Protein AF-A0A7X6CCL2-F1 (afdb_monomer_lite)

Foldseek 3Di:
DAAEAQPCLQPADDQWFQDPNDTDGALDGSLLSVLLVLLCVLLVHHYDYQDQDDPHPVVCVVVCVVPDDPVLLVCLVCLAVLQVPDPPGDQKQAAPAADDPVDPDFDPRSNRSSRDNPPGRNPIGHPCHSSRVSSLSSRQVVVVVVLVVDDADADDDDDDVVVVVVVVLVVCVVVVPQAEEAADAPCLDCPRPPHDHDDDLLVLLRSLRSNRVSRHSYHYRYDYDRPSVCSSSSSNSNSNSNPD

Radius of gyration: 19.57 Å; chains: 1; bounding box: 50×42×47 Å

pLDDT: mean 85.17, std 12.41, range [33.47, 97.88]

Structure (mmCIF, N/CA/C/O backbone):
data_AF-A0A7X6CCL2-F1
#
_entry.id   AF-A0A7X6CCL2-F1
#
loop_
_atom_site.group_PDB
_atom_site.id
_atom_site.type_symbol
_atom_site.label_atom_id
_atom_site.label_alt_id
_atom_site.label_comp_id
_atom_site.label_asym_id
_atom_site.label_entity_id
_atom_site.label_seq_id
_atom_site.pdbx_PDB_ins_code
_atom_site.Cartn_x
_atom_site.Cartn_y
_atom_site.Cartn_z
_atom_site.occupancy
_atom_site.B_iso_or_equiv
_atom_site.auth_seq_id
_atom_site.auth_comp_id
_atom_site.auth_asym_id
_atom_site.auth_atom_id
_atom_site.pdbx_PDB_model_num
ATOM 1 N N . MET A 1 1 ? -4.651 6.330 18.745 1.00 86.31 1 MET A N 1
ATOM 2 C CA . MET A 1 1 ? -3.869 5.555 17.765 1.00 86.31 1 MET A CA 1
ATOM 3 C C . MET A 1 1 ? -2.388 5.860 17.889 1.00 86.31 1 MET A C 1
ATOM 5 O O . MET A 1 1 ? -1.996 7.010 18.074 1.00 86.31 1 MET A O 1
ATOM 9 N N . ARG A 1 2 ? -1.572 4.821 17.711 1.00 89.00 2 ARG A N 1
ATOM 10 C CA . ARG A 1 2 ? -0.131 4.903 17.462 1.00 89.00 2 ARG A CA 1
ATOM 11 C C . ARG A 1 2 ? 0.145 4.495 16.016 1.00 89.00 2 ARG A C 1
ATOM 13 O O . ARG A 1 2 ? -0.415 3.504 15.558 1.00 89.00 2 ARG A O 1
ATOM 20 N N . ALA A 1 3 ? 1.012 5.223 15.324 1.00 90.12 3 ALA A N 1
ATOM 21 C CA . ALA A 1 3 ? 1.418 4.928 13.956 1.00 90.12 3 ALA A CA 1
ATOM 22 C C . ALA A 1 3 ? 2.856 4.399 13.922 1.00 90.12 3 ALA A C 1
ATOM 24 O O . ALA A 1 3 ? 3.759 5.032 14.472 1.00 90.12 3 ALA A O 1
ATOM 25 N N . ILE A 1 4 ? 3.059 3.259 13.260 1.00 88.56 4 ILE A N 1
ATOM 26 C CA . ILE A 1 4 ? 4.377 2.665 13.017 1.00 88.56 4 ILE A CA 1
ATOM 27 C C . ILE A 1 4 ? 4.779 2.980 11.573 1.00 88.56 4 ILE A C 1
ATOM 29 O O . ILE A 1 4 ? 4.028 2.684 10.645 1.00 88.56 4 ILE A O 1
ATOM 33 N N . ILE A 1 5 ? 5.933 3.617 11.381 1.00 86.00 5 ILE A N 1
ATOM 34 C CA . ILE A 1 5 ? 6.364 4.174 10.091 1.00 86.00 5 ILE A CA 1
ATOM 35 C C . ILE A 1 5 ? 7.631 3.459 9.618 1.00 86.00 5 ILE A C 1
ATOM 37 O O . ILE A 1 5 ? 8.601 3.368 10.363 1.00 86.00 5 ILE A O 1
ATOM 41 N N . SER A 1 6 ? 7.651 2.980 8.371 1.00 84.31 6 SER A N 1
ATOM 42 C CA . SER A 1 6 ? 8.857 2.409 7.748 1.00 84.31 6 SER A CA 1
ATOM 43 C C . SER A 1 6 ? 10.047 3.381 7.845 1.00 84.31 6 SER A C 1
ATOM 45 O O . SER A 1 6 ? 9.875 4.553 7.507 1.00 84.31 6 SER A O 1
ATOM 47 N N . PRO A 1 7 ? 11.272 2.938 8.192 1.00 81.38 7 PRO A N 1
ATOM 48 C CA . PRO A 1 7 ? 12.460 3.802 8.189 1.00 81.38 7 PRO A CA 1
ATOM 49 C C . PRO A 1 7 ? 12.825 4.339 6.792 1.00 81.38 7 PRO A C 1
ATOM 51 O O . PRO A 1 7 ? 13.663 5.229 6.677 1.00 81.38 7 PRO A O 1
ATOM 54 N N . TYR A 1 8 ? 12.188 3.824 5.735 1.00 82.75 8 TYR A N 1
ATOM 55 C CA . TYR A 1 8 ? 12.398 4.216 4.342 1.00 82.75 8 TYR A CA 1
ATOM 56 C C . TYR A 1 8 ? 11.192 4.954 3.730 1.00 82.75 8 TYR A C 1
ATOM 58 O O . TYR A 1 8 ? 11.095 5.059 2.513 1.00 82.75 8 TYR A O 1
ATOM 66 N N . PHE A 1 9 ? 10.265 5.484 4.539 1.00 81.38 9 PHE A N 1
ATOM 67 C CA . PHE A 1 9 ? 9.045 6.149 4.042 1.00 81.38 9 PHE A CA 1
ATOM 68 C C . PHE A 1 9 ? 9.285 7.416 3.188 1.00 81.38 9 PHE A C 1
ATOM 70 O O . PHE A 1 9 ? 8.394 7.832 2.448 1.00 81.38 9 PHE A O 1
ATOM 77 N N . GLU A 1 10 ? 10.477 8.018 3.271 1.00 82.81 10 GLU A N 1
ATOM 78 C CA . GLU A 1 10 ? 10.922 9.137 2.422 1.00 82.81 10 GLU A CA 1
ATOM 79 C C . GLU A 1 10 ? 11.894 8.713 1.306 1.00 82.81 10 GLU A C 1
ATOM 81 O O . GLU A 1 10 ? 12.373 9.559 0.550 1.00 82.81 10 GLU A O 1
ATOM 86 N N . ALA A 1 11 ? 12.223 7.422 1.199 1.00 82.75 11 ALA A N 1
ATOM 87 C CA . ALA A 1 11 ? 13.119 6.933 0.162 1.00 82.75 11 ALA A CA 1
ATOM 88 C C . ALA A 1 11 ? 12.476 7.071 -1.225 1.00 82.75 11 ALA A C 1
ATOM 90 O O . ALA A 1 11 ? 11.256 7.007 -1.393 1.00 82.75 11 ALA A O 1
ATOM 91 N N . GLN A 1 12 ? 13.314 7.243 -2.245 1.00 85.44 12 GLN A N 1
ATOM 92 C CA . GLN A 1 12 ? 12.846 7.296 -3.622 1.00 85.44 12 GLN A CA 1
ATOM 93 C C . GLN A 1 12 ? 12.258 5.932 -4.024 1.00 85.44 12 GLN A C 1
ATOM 95 O O . GLN A 1 12 ? 12.901 4.894 -3.856 1.00 85.44 12 GLN A O 1
ATOM 100 N N . GLY A 1 13 ? 11.013 5.947 -4.505 1.00 83.19 13 GLY A N 1
ATOM 101 C CA . GLY A 1 13 ? 10.378 4.809 -5.170 1.00 83.19 13 GLY A CA 1
ATOM 102 C C . GLY A 1 13 ? 10.821 4.693 -6.634 1.00 83.19 13 GLY A C 1
ATOM 103 O O . GLY A 1 13 ? 11.752 5.396 -7.043 1.00 83.19 13 GLY A O 1
ATOM 104 N N . PRO A 1 14 ? 10.157 3.841 -7.432 1.00 85.50 14 PRO A N 1
ATOM 105 C CA . PRO A 1 14 ? 10.394 3.766 -8.868 1.00 85.50 14 PRO A CA 1
ATOM 106 C C . PRO A 1 14 ? 10.279 5.133 -9.559 1.00 85.50 14 PRO A C 1
ATOM 108 O O . PRO A 1 14 ? 9.535 6.014 -9.124 1.00 85.50 14 PRO A O 1
ATOM 111 N N . LEU A 1 15 ? 11.037 5.330 -10.634 1.00 89.06 15 LEU A N 1
ATOM 112 C CA . LEU A 1 15 ? 11.091 6.587 -11.381 1.00 89.06 15 LEU A CA 1
ATOM 113 C C . LEU A 1 15 ? 9.945 6.682 -12.383 1.00 89.06 15 LEU A C 1
ATOM 115 O O . LEU A 1 15 ? 9.379 7.763 -12.577 1.00 89.06 15 LEU A O 1
ATOM 119 N N . GLN A 1 16 ? 9.624 5.568 -13.041 1.00 91.44 16 GLN A N 1
ATOM 120 C CA . GLN A 1 16 ? 8.672 5.516 -14.146 1.00 91.44 16 GLN A CA 1
ATOM 121 C C . GLN A 1 16 ? 7.636 4.400 -13.985 1.00 91.44 16 GLN A C 1
ATOM 123 O O . GLN A 1 16 ? 7.787 3.489 -13.185 1.00 91.44 16 GLN A O 1
ATOM 128 N N . MET A 1 17 ? 6.574 4.465 -14.785 1.00 91.62 17 MET A N 1
ATOM 129 C CA . MET A 1 17 ? 5.675 3.342 -15.068 1.00 91.62 17 MET A CA 1
ATOM 130 C C . MET A 1 17 ? 5.251 3.372 -16.534 1.00 91.62 17 MET A C 1
ATOM 132 O O . MET A 1 17 ? 5.216 4.438 -17.157 1.00 91.62 17 MET A O 1
ATOM 136 N N . LEU A 1 18 ? 4.858 2.219 -17.077 1.00 90.12 18 LEU A N 1
ATOM 137 C CA . LEU A 1 18 ? 4.170 2.153 -18.361 1.00 90.12 18 LEU A CA 1
ATOM 138 C C . LEU A 1 18 ? 2.667 2.408 -18.163 1.00 90.12 18 LEU A C 1
ATOM 140 O O . LEU A 1 18 ? 1.906 1.508 -17.814 1.00 90.12 18 LEU A O 1
ATOM 144 N N . TYR A 1 19 ? 2.216 3.630 -18.437 1.00 88.88 19 TYR A N 1
ATOM 145 C CA . TYR A 1 19 ? 0.805 4.006 -18.372 1.00 88.88 19 TYR A CA 1
ATOM 146 C C . TYR A 1 19 ? 0.219 4.154 -19.779 1.00 88.88 19 TYR A C 1
ATOM 148 O O . TYR A 1 19 ? 0.638 5.006 -20.562 1.00 88.88 19 TYR A O 1
ATOM 156 N N . ARG A 1 20 ? -0.765 3.309 -20.117 1.00 87.75 20 ARG A N 1
ATOM 157 C CA . ARG A 1 20 ? -1.496 3.334 -21.406 1.00 87.75 20 ARG A CA 1
ATOM 158 C C . ARG A 1 20 ? -0.579 3.350 -22.650 1.00 87.75 20 ARG A C 1
ATOM 160 O O . ARG A 1 20 ? -0.912 3.964 -23.659 1.00 87.75 20 ARG A O 1
ATOM 167 N N . GLY A 1 21 ? 0.567 2.665 -22.575 1.00 90.25 21 GLY A N 1
ATOM 168 C CA . GLY A 1 21 ? 1.551 2.561 -23.662 1.00 90.25 21 GLY A CA 1
ATOM 169 C C . GLY A 1 21 ? 2.659 3.623 -23.664 1.00 90.25 21 GLY A C 1
ATOM 170 O O . GLY A 1 21 ? 3.514 3.584 -24.545 1.00 90.25 21 GLY A O 1
ATOM 171 N N . TYR A 1 22 ? 2.685 4.534 -22.687 1.00 90.12 22 TYR A N 1
ATOM 172 C CA . TYR A 1 22 ? 3.710 5.571 -22.545 1.00 90.12 22 TYR A CA 1
ATOM 173 C C . TYR A 1 22 ? 4.464 5.426 -21.224 1.00 90.12 22 TYR A C 1
ATOM 175 O O . TYR A 1 22 ? 3.862 5.103 -20.202 1.00 90.12 22 TYR A O 1
ATOM 183 N N . PHE A 1 23 ? 5.765 5.718 -21.225 1.00 90.75 23 PHE A N 1
ATOM 184 C CA . PHE A 1 23 ? 6.494 5.925 -19.977 1.00 90.75 23 PHE A CA 1
ATOM 185 C C . PHE A 1 23 ? 6.120 7.285 -19.391 1.00 90.75 23 PHE A C 1
ATOM 187 O O . PHE A 1 23 ? 6.284 8.319 -20.041 1.00 90.75 23 PHE A O 1
ATOM 194 N N . VAL A 1 24 ? 5.615 7.268 -18.164 1.00 92.75 24 VAL A N 1
ATOM 195 C CA . VAL A 1 24 ? 5.302 8.456 -17.361 1.00 92.75 24 VAL A CA 1
ATOM 196 C C . VAL A 1 24 ? 6.051 8.370 -16.035 1.00 92.75 24 VAL A C 1
ATOM 198 O O . VAL A 1 24 ? 6.472 7.281 -15.643 1.00 92.75 24 VAL A O 1
ATOM 201 N N . SER A 1 25 ? 6.221 9.495 -15.339 1.00 93.38 25 SER A N 1
ATOM 202 C CA . SER A 1 25 ? 6.741 9.481 -13.968 1.00 93.38 25 SER A CA 1
ATOM 203 C C . SER A 1 25 ? 5.847 8.629 -13.068 1.00 93.38 25 SER A C 1
ATOM 205 O O . SER A 1 25 ? 4.622 8.701 -13.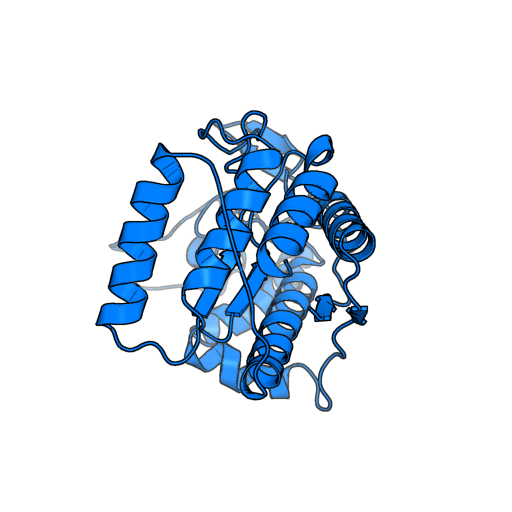175 1.00 93.38 25 SER A O 1
ATOM 207 N N . HIS A 1 26 ? 6.451 7.847 -12.179 1.00 92.69 26 HIS A N 1
ATOM 208 C CA . HIS A 1 26 ? 5.708 7.015 -11.241 1.00 92.69 26 HIS A CA 1
ATOM 209 C C . HIS A 1 26 ? 4.856 7.875 -10.289 1.00 92.69 26 HIS A C 1
ATOM 211 O O . HIS A 1 26 ? 5.295 8.937 -9.840 1.00 92.69 26 HIS A O 1
ATOM 217 N N . TYR A 1 27 ? 3.637 7.426 -9.976 1.00 90.81 27 TYR A N 1
ATOM 218 C CA . TYR A 1 27 ? 2.749 8.128 -9.040 1.00 90.81 27 TYR A CA 1
ATOM 219 C C . TYR A 1 27 ? 3.053 7.800 -7.572 1.00 90.81 27 TYR A C 1
ATOM 221 O O . TYR A 1 27 ? 2.800 8.629 -6.695 1.00 90.81 27 TYR A O 1
ATOM 229 N N . ASP A 1 28 ? 3.610 6.618 -7.287 1.00 89.12 28 ASP A N 1
ATOM 230 C CA . ASP A 1 28 ? 4.152 6.320 -5.961 1.00 89.12 28 ASP A CA 1
ATOM 231 C C . ASP A 1 28 ? 5.513 7.000 -5.787 1.00 89.12 28 ASP A C 1
ATOM 233 O O . ASP A 1 28 ? 6.502 6.597 -6.399 1.00 89.12 28 ASP A O 1
ATOM 237 N N . VAL A 1 29 ? 5.534 8.064 -4.987 1.00 91.88 29 VAL A N 1
ATOM 238 C CA . VAL A 1 29 ? 6.693 8.927 -4.750 1.00 91.88 29 VAL A CA 1
ATOM 239 C C . VAL A 1 29 ? 6.866 9.174 -3.256 1.00 91.88 29 VAL A C 1
ATOM 241 O O . VAL A 1 29 ? 5.880 9.270 -2.526 1.00 91.88 29 VAL A O 1
ATOM 244 N N . ALA A 1 30 ? 8.102 9.423 -2.812 1.00 89.81 30 ALA A N 1
ATOM 245 C CA . ALA A 1 30 ? 8.446 9.772 -1.424 1.00 89.81 30 ALA A CA 1
ATOM 246 C C . ALA A 1 30 ? 7.543 10.862 -0.804 1.00 89.81 30 ALA A C 1
ATOM 248 O O . ALA A 1 30 ? 7.263 10.870 0.396 1.00 89.81 30 ALA A O 1
ATOM 249 N N . LYS A 1 31 ? 7.024 11.783 -1.633 1.00 93.19 31 LYS A N 1
ATOM 250 C CA . LYS A 1 31 ? 6.115 12.840 -1.178 1.00 93.19 31 LYS A CA 1
ATOM 251 C C . LYS A 1 31 ? 4.794 12.306 -0.604 1.00 93.19 31 LYS A C 1
ATOM 253 O O . LYS A 1 31 ? 4.217 12.978 0.250 1.00 93.19 31 LYS A O 1
ATOM 258 N N . ARG A 1 32 ? 4.345 11.111 -1.014 1.00 93.50 32 ARG A N 1
ATOM 259 C CA . ARG A 1 32 ? 3.189 10.415 -0.428 1.00 93.50 32 ARG A CA 1
ATOM 260 C C . ARG A 1 32 ? 3.437 10.105 1.042 1.00 93.50 32 ARG A C 1
ATOM 262 O O . ARG A 1 32 ? 2.682 10.585 1.881 1.00 93.50 32 ARG A O 1
ATOM 269 N N . GLY A 1 33 ? 4.535 9.408 1.350 1.00 89.81 33 GLY A N 1
ATOM 270 C CA . GLY A 1 33 ? 4.941 9.076 2.720 1.00 89.81 33 GLY A CA 1
ATOM 271 C C . GLY A 1 33 ? 5.021 10.311 3.619 1.00 89.81 33 GLY A C 1
ATOM 272 O O . GLY A 1 33 ? 4.466 10.312 4.716 1.00 89.81 33 GLY A O 1
ATOM 273 N N . GLN A 1 34 ? 5.588 11.411 3.112 1.00 92.44 34 GLN A N 1
ATOM 274 C CA . GLN A 1 34 ? 5.607 12.696 3.824 1.00 92.44 34 GLN A CA 1
ATOM 275 C C . GLN A 1 34 ? 4.206 13.257 4.119 1.00 92.44 34 GLN A C 1
ATOM 277 O O . GLN A 1 34 ? 3.967 13.754 5.217 1.00 92.44 34 GLN A O 1
ATOM 282 N N . GLN A 1 35 ? 3.273 13.230 3.157 1.00 95.50 35 GLN A N 1
ATOM 283 C CA . GLN A 1 35 ? 1.908 13.721 3.400 1.00 95.50 35 GLN A CA 1
ATOM 284 C C . GLN A 1 35 ? 1.119 12.811 4.345 1.00 95.50 35 GLN A C 1
ATOM 286 O O . GLN A 1 35 ? 0.381 13.325 5.182 1.00 95.50 35 GLN A O 1
ATOM 291 N N . ILE A 1 36 ? 1.316 11.493 4.265 1.00 93.81 36 ILE A N 1
ATOM 292 C CA . ILE A 1 36 ? 0.699 10.520 5.175 1.00 93.81 36 ILE A CA 1
ATOM 293 C C . ILE A 1 36 ? 1.204 10.740 6.607 1.00 93.81 36 ILE A C 1
ATOM 295 O O . ILE A 1 36 ? 0.397 10.881 7.522 1.00 93.81 36 ILE A O 1
ATOM 299 N N . HIS A 1 37 ? 2.521 10.877 6.806 1.00 93.00 37 HIS A N 1
ATOM 300 C CA . HIS A 1 37 ? 3.106 11.164 8.123 1.00 93.00 37 HIS A CA 1
ATOM 301 C C . HIS A 1 37 ? 2.572 12.472 8.721 1.00 93.00 37 HIS A C 1
ATOM 303 O O . HIS A 1 37 ? 2.166 12.498 9.882 1.00 93.00 37 HIS A O 1
ATOM 309 N N . LEU A 1 38 ? 2.479 13.538 7.920 1.00 95.69 38 LEU A N 1
ATOM 310 C CA . LEU A 1 38 ? 1.876 14.800 8.360 1.00 95.69 38 LEU A CA 1
ATOM 311 C C . LEU A 1 38 ? 0.378 14.665 8.682 1.00 95.69 38 LEU A C 1
ATOM 313 O O . LEU A 1 38 ? -0.088 15.292 9.627 1.00 95.69 38 LEU A O 1
ATOM 317 N N . GLY A 1 39 ? -0.374 13.841 7.945 1.00 95.94 39 GLY A N 1
ATOM 318 C CA . GLY A 1 39 ? -1.791 13.575 8.223 1.00 95.94 39 GLY A CA 1
ATOM 319 C C . GLY A 1 39 ? -2.006 12.827 9.541 1.00 95.94 39 GLY A C 1
ATOM 320 O O . GLY A 1 39 ? -2.926 13.146 10.291 1.00 95.94 39 GLY A O 1
ATOM 321 N N . LEU A 1 40 ? -1.111 11.886 9.861 1.00 94.81 40 LEU A N 1
ATOM 322 C CA . LEU A 1 40 ? -1.085 11.166 11.139 1.00 94.81 40 LEU A CA 1
ATOM 323 C C . LEU A 1 40 ? -0.777 12.108 12.316 1.00 94.81 40 LEU A C 1
ATOM 325 O O . LEU A 1 40 ? -1.459 12.049 13.340 1.00 94.81 40 LEU A O 1
ATOM 329 N N . ILE A 1 41 ? 0.206 13.005 12.160 1.00 95.12 41 ILE A N 1
ATOM 330 C CA . ILE A 1 41 ? 0.545 14.026 13.168 1.00 95.12 41 ILE A CA 1
ATOM 331 C C . ILE A 1 41 ? -0.636 14.982 13.392 1.00 95.12 41 ILE A C 1
ATOM 333 O O . ILE A 1 41 ? -1.022 15.217 14.536 1.00 95.12 41 ILE A O 1
ATOM 337 N N . ASP A 1 42 ? -1.250 15.492 12.320 1.00 97.25 42 ASP A N 1
ATOM 338 C CA . ASP A 1 42 ? -2.407 16.395 12.404 1.00 97.25 42 ASP A CA 1
ATOM 339 C C . ASP A 1 42 ? -3.640 15.738 13.050 1.00 97.25 42 ASP A C 1
ATOM 341 O O . ASP A 1 42 ? -4.499 16.432 13.596 1.00 97.25 42 ASP A O 1
ATOM 345 N N . ALA A 1 43 ? -3.748 14.409 12.978 1.00 95.25 43 ALA A N 1
ATOM 346 C CA . ALA A 1 43 ? -4.789 13.631 13.644 1.00 95.25 43 ALA A CA 1
ATOM 347 C C . ALA A 1 43 ? -4.479 13.326 15.122 1.00 95.25 43 ALA A C 1
ATOM 349 O O . ALA A 1 43 ? -5.310 12.734 15.807 1.00 95.25 43 ALA A O 1
ATOM 350 N N . GLY A 1 44 ? -3.301 13.715 15.623 1.00 95.56 44 GLY A N 1
ATOM 351 C CA . GLY A 1 44 ? -2.879 13.484 17.005 1.00 95.56 44 GLY A CA 1
ATOM 352 C C . GLY A 1 44 ? -2.269 12.105 17.277 1.00 95.56 44 GLY A C 1
ATOM 353 O O . GLY A 1 44 ? -2.168 11.717 18.441 1.00 95.56 44 GLY A O 1
ATOM 354 N N . CYS A 1 45 ? -1.847 11.356 16.250 1.00 92.62 45 CYS A N 1
ATOM 355 C CA . CYS A 1 45 ? -1.137 10.090 16.461 1.00 92.62 45 CYS A CA 1
ATOM 356 C C . CYS A 1 45 ? 0.229 10.311 17.118 1.00 92.62 45 CYS A C 1
ATOM 358 O O . CYS A 1 45 ? 0.993 11.189 16.712 1.00 92.62 45 CYS A O 1
ATOM 360 N N . SER A 1 46 ? 0.609 9.418 18.034 1.00 91.50 46 SER A N 1
ATOM 361 C CA . SER A 1 46 ? 2.027 9.197 18.321 1.00 91.50 46 SER A CA 1
ATOM 362 C C . SER A 1 46 ? 2.657 8.422 17.162 1.00 91.50 46 SER A C 1
ATOM 364 O O . SER A 1 46 ? 2.139 7.385 16.747 1.00 91.50 46 SER A O 1
ATOM 366 N N . THR A 1 47 ? 3.762 8.927 16.616 1.00 88.19 47 THR A N 1
ATOM 367 C CA . THR A 1 47 ? 4.465 8.299 15.488 1.00 88.19 47 THR A CA 1
ATOM 368 C C . THR A 1 47 ? 5.783 7.697 15.955 1.00 88.19 47 THR A C 1
ATOM 370 O O . THR A 1 47 ? 6.611 8.405 16.527 1.00 88.19 47 THR A O 1
ATOM 373 N N . GLU A 1 48 ? 5.994 6.416 15.675 1.00 88.00 48 GLU A N 1
ATOM 374 C CA . GLU A 1 48 ? 7.233 5.688 15.947 1.00 88.00 48 GLU A CA 1
ATOM 375 C C . GLU A 1 48 ? 7.789 5.158 14.622 1.00 88.00 48 GLU A C 1
ATOM 377 O O . GLU A 1 48 ? 7.053 4.588 13.817 1.00 88.00 48 GLU A O 1
ATOM 382 N N . VAL A 1 49 ? 9.083 5.359 14.371 1.00 83.00 49 VAL A N 1
ATOM 383 C CA . VAL A 1 49 ? 9.750 4.715 13.233 1.00 83.00 49 VAL A CA 1
ATOM 384 C C . VAL A 1 49 ? 10.008 3.261 13.611 1.00 83.00 49 VAL A C 1
ATOM 386 O O . VAL A 1 49 ? 10.572 3.005 14.674 1.00 83.00 49 VAL A O 1
ATOM 389 N N . ALA A 1 50 ? 9.599 2.328 12.752 1.00 77.81 50 ALA A N 1
ATOM 390 C CA . ALA A 1 50 ? 9.861 0.909 12.926 1.00 77.81 50 ALA A CA 1
ATOM 391 C C . ALA A 1 50 ? 11.371 0.680 13.019 1.00 77.81 50 ALA A C 1
ATOM 393 O O . ALA A 1 50 ? 12.128 1.028 12.104 1.00 77.81 50 ALA A O 1
ATOM 394 N N . SER A 1 51 ? 11.812 0.075 14.118 1.00 71.19 51 SER A N 1
ATOM 395 C CA . SER A 1 51 ? 13.171 -0.447 14.199 1.00 71.19 51 SER A CA 1
ATOM 396 C C . SER A 1 51 ? 13.317 -1.562 13.170 1.00 71.19 51 SER A C 1
ATOM 398 O O . SER A 1 51 ? 12.465 -2.447 13.093 1.00 71.19 51 SER A O 1
ATOM 400 N N . LEU A 1 52 ? 14.423 -1.579 12.420 1.00 65.19 52 LEU A N 1
ATOM 401 C CA . LEU A 1 52 ? 14.820 -2.822 11.760 1.00 65.19 52 LEU A CA 1
ATOM 402 C C . LEU A 1 52 ? 15.045 -3.859 12.875 1.00 65.19 52 LEU A C 1
ATOM 404 O O . LEU A 1 52 ? 15.786 -3.560 13.816 1.00 65.19 52 LEU A O 1
ATOM 408 N N . PRO A 1 53 ? 14.377 -5.022 12.831 1.00 59.69 53 PRO A N 1
ATOM 409 C CA . PRO A 1 53 ? 14.335 -5.927 13.971 1.00 59.69 53 PRO A CA 1
ATOM 410 C C . PRO A 1 53 ? 15.716 -6.488 14.334 1.00 59.69 53 PRO A C 1
ATOM 412 O O . PRO A 1 53 ? 16.576 -6.707 13.475 1.00 59.69 53 PRO A O 1
ATOM 415 N N . GLU A 1 54 ? 15.932 -6.720 15.632 1.00 45.75 54 GLU A N 1
ATOM 416 C CA . GLU A 1 54 ? 17.187 -7.270 16.151 1.00 45.75 54 GLU A CA 1
ATOM 417 C C . GLU A 1 54 ? 17.446 -8.660 15.543 1.00 45.75 54 GLU A C 1
ATOM 419 O O . GLU A 1 54 ? 16.682 -9.600 15.745 1.00 45.75 54 GLU A O 1
ATOM 424 N N . GLY A 1 55 ? 18.527 -8.778 14.763 1.00 55.09 55 GLY A N 1
ATOM 425 C CA . GLY A 1 55 ? 18.836 -9.964 13.949 1.00 55.09 55 GLY A CA 1
ATOM 426 C C . GLY A 1 55 ? 18.715 -9.755 12.432 1.00 55.09 55 GLY A C 1
ATOM 427 O O . GLY A 1 55 ? 19.145 -10.622 11.672 1.00 55.09 55 GLY A O 1
ATOM 428 N N . GLY A 1 56 ? 18.202 -8.606 11.978 1.00 61.16 56 GLY A N 1
ATOM 429 C CA . GLY A 1 56 ? 18.107 -8.250 10.558 1.00 61.16 56 GLY A CA 1
ATOM 430 C C . GLY A 1 56 ? 17.020 -9.020 9.801 1.00 61.16 56 GLY A C 1
ATOM 431 O O . GLY A 1 56 ? 16.084 -9.546 10.406 1.00 61.16 56 GLY A O 1
ATOM 432 N N . GLU A 1 57 ? 17.152 -9.093 8.470 1.00 58.25 57 GLU A N 1
ATOM 433 C CA . GLU A 1 57 ? 16.183 -9.711 7.539 1.00 58.25 57 GLU A CA 1
ATOM 434 C C . GLU A 1 57 ? 15.710 -11.108 7.985 1.00 58.25 57 GLU A C 1
ATOM 436 O O . GLU A 1 57 ? 14.521 -11.415 7.901 1.00 58.25 57 GLU A O 1
ATOM 441 N N . SER A 1 58 ? 16.608 -11.907 8.573 1.00 64.12 58 SER A N 1
ATOM 442 C CA . SER A 1 58 ? 16.352 -13.242 9.136 1.00 64.12 58 SER A CA 1
ATOM 443 C C . SER A 1 58 ? 15.160 -13.322 10.100 1.00 64.12 58 SER A C 1
ATOM 445 O O . SER A 1 58 ? 14.526 -14.367 10.196 1.00 64.12 58 SER A O 1
ATOM 447 N N . SER A 1 59 ? 14.856 -12.239 10.821 1.00 66.06 59 SER A N 1
ATOM 448 C CA . SER A 1 59 ? 13.764 -12.182 11.810 1.00 66.06 59 SER A CA 1
ATOM 449 C C . SER A 1 59 ? 12.388 -11.861 11.206 1.00 66.06 59 SER A C 1
ATOM 451 O O . SER A 1 59 ? 11.362 -12.163 11.809 1.00 66.06 59 SER A O 1
ATOM 453 N N . LEU A 1 60 ? 12.357 -11.293 9.996 1.00 69.56 60 LEU A N 1
ATOM 454 C CA . LEU A 1 60 ? 11.141 -11.073 9.198 1.00 69.56 60 LEU A CA 1
ATOM 455 C C . LEU A 1 60 ? 10.867 -12.253 8.255 1.00 69.56 60 LEU A C 1
ATOM 457 O O . LEU A 1 60 ? 9.739 -12.448 7.803 1.00 69.56 60 LEU A O 1
ATOM 461 N N . HIS A 1 61 ? 11.914 -13.027 7.966 1.00 73.75 61 HIS A N 1
ATOM 462 C CA . HIS A 1 61 ? 11.949 -14.078 6.961 1.00 73.75 61 HIS A CA 1
ATOM 463 C C . HIS A 1 61 ? 10.852 -15.133 7.153 1.00 73.75 61 HIS A C 1
ATOM 465 O O . HIS A 1 61 ? 10.167 -15.458 6.192 1.00 73.75 61 HIS A O 1
ATOM 471 N N . GLU A 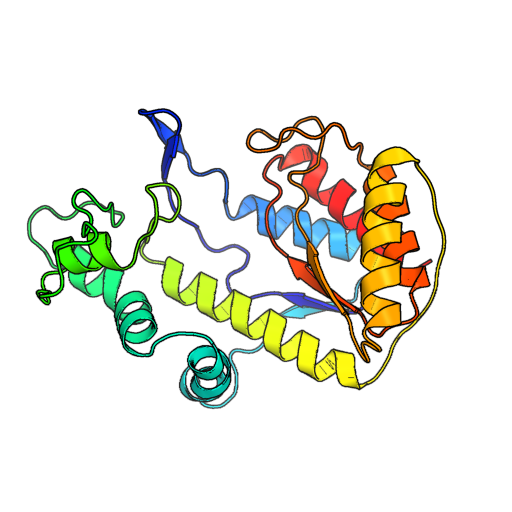1 62 ? 10.613 -15.613 8.379 1.00 80.12 62 GLU A N 1
ATOM 472 C CA . GLU A 1 62 ? 9.555 -16.602 8.653 1.00 80.12 62 GLU A CA 1
ATOM 473 C C . GLU A 1 62 ? 8.154 -16.051 8.333 1.00 80.12 62 GLU A C 1
ATOM 475 O O . GLU A 1 62 ? 7.383 -16.695 7.622 1.00 80.12 62 GLU A O 1
ATOM 480 N N . SER A 1 63 ? 7.844 -14.827 8.774 1.00 83.69 63 SER A N 1
ATOM 481 C CA . SER A 1 63 ? 6.560 -14.171 8.490 1.00 83.69 63 SER A CA 1
ATOM 482 C C . SER A 1 63 ? 6.348 -13.945 6.991 1.00 83.69 63 SER A C 1
ATOM 484 O O . SER A 1 63 ? 5.266 -14.222 6.479 1.00 83.69 63 SER A O 1
ATOM 486 N N . ILE A 1 64 ? 7.376 -13.484 6.272 1.00 85.25 64 ILE A N 1
ATOM 487 C CA . ILE A 1 64 ? 7.308 -13.234 4.823 1.00 85.25 64 ILE A CA 1
ATOM 488 C C . ILE A 1 64 ? 7.162 -14.557 4.049 1.00 85.25 64 ILE A C 1
ATOM 490 O O . ILE A 1 64 ? 6.277 -14.672 3.201 1.00 85.25 64 ILE A O 1
ATOM 494 N N . LEU A 1 65 ? 7.968 -15.575 4.373 1.00 88.69 65 LEU A N 1
ATOM 495 C CA . LEU A 1 65 ? 7.923 -16.897 3.732 1.00 88.69 65 LEU A CA 1
ATOM 496 C C . LEU A 1 65 ? 6.688 -17.730 4.101 1.00 88.69 65 LEU A C 1
ATOM 498 O O . LEU A 1 65 ? 6.379 -18.699 3.412 1.00 88.69 65 LEU A O 1
ATOM 502 N N . SER A 1 66 ? 5.945 -17.358 5.148 1.00 89.00 66 SER A N 1
ATOM 503 C CA . SER A 1 66 ? 4.641 -17.973 5.438 1.00 89.00 66 SER A CA 1
ATOM 504 C C . SER A 1 66 ? 3.574 -17.655 4.374 1.00 89.00 66 SER A C 1
ATOM 506 O O . SER A 1 66 ? 2.552 -18.338 4.310 1.00 89.00 66 SER A O 1
ATOM 508 N N . ILE A 1 67 ? 3.823 -16.642 3.530 1.00 90.12 67 ILE A N 1
ATOM 509 C CA . ILE A 1 67 ? 2.926 -16.163 2.467 1.00 90.12 67 ILE A CA 1
ATOM 510 C C . ILE A 1 67 ? 3.592 -16.264 1.084 1.00 90.12 67 ILE A C 1
ATOM 512 O O . ILE A 1 67 ? 2.951 -16.688 0.122 1.00 90.12 67 ILE A O 1
ATOM 516 N N . HIS A 1 68 ? 4.859 -15.859 0.962 1.00 91.25 68 HIS A N 1
ATOM 517 C CA . HIS A 1 68 ? 5.569 -15.751 -0.314 1.00 91.25 68 HIS A CA 1
ATOM 518 C C . HIS A 1 68 ? 6.491 -16.944 -0.597 1.00 91.25 68 HIS A C 1
ATOM 520 O O . HIS A 1 68 ? 7.150 -17.466 0.298 1.00 91.25 68 HIS A O 1
ATOM 526 N N . ASP A 1 69 ? 6.593 -17.328 -1.874 1.00 91.44 69 ASP A N 1
ATOM 527 C CA . ASP A 1 69 ? 7.578 -18.313 -2.334 1.00 91.44 69 ASP A CA 1
ATOM 528 C C . ASP A 1 69 ? 9.016 -17.819 -2.093 1.00 91.44 69 ASP A C 1
ATOM 530 O O . ASP A 1 69 ? 9.344 -16.661 -2.364 1.00 91.44 69 ASP A O 1
ATOM 534 N N . ALA A 1 70 ? 9.889 -18.710 -1.618 1.00 90.75 70 ALA A N 1
ATOM 535 C CA . ALA A 1 70 ? 11.264 -18.359 -1.275 1.00 90.75 70 ALA A CA 1
ATOM 536 C C . ALA A 1 70 ? 12.080 -17.854 -2.476 1.00 90.75 70 ALA A C 1
ATOM 538 O O . ALA A 1 70 ? 12.816 -16.882 -2.339 1.00 90.75 70 ALA A O 1
ATOM 539 N N . GLN A 1 71 ? 11.892 -18.424 -3.670 1.00 90.50 71 GLN A N 1
ATOM 540 C CA . GLN A 1 71 ? 12.626 -18.006 -4.869 1.00 90.50 71 GLN A CA 1
ATOM 541 C C . GLN A 1 71 ? 12.172 -16.624 -5.361 1.00 90.50 71 GLN A C 1
ATOM 543 O O . GLN A 1 71 ? 12.956 -15.911 -5.988 1.00 90.50 71 GLN A O 1
ATOM 548 N N . TYR A 1 72 ? 10.928 -16.225 -5.073 1.00 92.31 72 TYR A N 1
ATOM 549 C CA . TYR A 1 72 ? 10.464 -14.856 -5.308 1.00 92.31 72 TYR A CA 1
ATOM 550 C C . TYR A 1 72 ? 11.146 -13.858 -4.362 1.00 92.31 72 TYR A C 1
ATOM 552 O O . TYR A 1 72 ? 11.558 -12.787 -4.805 1.00 92.31 72 TYR A O 1
ATOM 560 N N . ILE A 1 73 ? 11.322 -14.213 -3.086 1.00 93.19 73 ILE A N 1
ATOM 561 C CA . ILE A 1 73 ? 12.034 -13.369 -2.114 1.00 93.19 73 ILE A CA 1
ATOM 562 C C . ILE A 1 73 ? 13.530 -13.271 -2.451 1.00 93.19 73 ILE A C 1
ATOM 564 O O . ILE A 1 73 ? 14.051 -12.157 -2.542 1.00 93.19 73 ILE A O 1
ATOM 568 N N . ASP A 1 74 ? 14.188 -14.397 -2.749 1.00 91.06 74 ASP A N 1
ATOM 569 C CA . ASP A 1 74 ? 15.581 -14.449 -3.225 1.00 91.06 74 ASP A CA 1
ATOM 570 C C . ASP A 1 74 ? 15.776 -13.595 -4.491 1.00 91.06 74 ASP A C 1
ATOM 572 O O . ASP A 1 74 ? 16.775 -12.878 -4.643 1.00 91.06 74 ASP A O 1
ATOM 576 N N . TYR A 1 75 ? 14.801 -13.637 -5.410 1.00 93.69 75 TYR A N 1
ATOM 577 C CA . TYR A 1 75 ? 14.780 -12.757 -6.570 1.00 93.69 75 TYR A CA 1
ATOM 578 C C . TYR A 1 75 ? 14.683 -11.292 -6.145 1.00 93.69 75 TYR A C 1
ATOM 580 O O . TYR A 1 75 ? 15.585 -10.536 -6.484 1.00 93.69 75 TYR A O 1
ATOM 588 N N . LEU A 1 76 ? 13.656 -10.872 -5.396 1.00 92.94 76 LEU A N 1
ATOM 589 C CA . LEU A 1 76 ? 13.464 -9.462 -5.027 1.00 92.94 76 LEU A CA 1
ATOM 590 C C . LEU A 1 76 ? 14.688 -8.850 -4.328 1.00 92.94 76 LEU A C 1
ATOM 592 O O . LEU A 1 76 ? 15.067 -7.720 -4.642 1.00 92.94 76 LEU A O 1
ATOM 596 N N . GLN A 1 77 ? 15.322 -9.598 -3.420 1.00 92.81 77 GLN A N 1
ATOM 597 C CA . GLN A 1 77 ? 16.509 -9.165 -2.679 1.00 92.81 77 GLN A CA 1
ATOM 598 C C . GLN A 1 77 ? 17.724 -8.940 -3.598 1.00 92.81 77 GLN A C 1
ATOM 600 O O . GLN A 1 77 ? 18.506 -8.011 -3.388 1.00 92.81 77 GLN A O 1
ATOM 605 N N . SER A 1 78 ? 17.884 -9.771 -4.633 1.00 93.56 78 SER A N 1
ATOM 606 C CA . SER A 1 78 ? 19.050 -9.759 -5.529 1.00 93.56 78 SER A CA 1
ATOM 607 C C . SER A 1 78 ? 18.810 -9.074 -6.884 1.00 93.56 78 SER A C 1
ATOM 609 O O . SER A 1 78 ? 19.772 -8.753 -7.588 1.00 93.56 78 SER A O 1
ATOM 611 N N . ALA A 1 79 ? 17.552 -8.810 -7.252 1.00 94.69 79 ALA A N 1
ATOM 612 C CA . ALA A 1 79 ? 17.122 -8.426 -8.596 1.00 94.69 79 ALA A CA 1
ATOM 613 C C . ALA A 1 79 ? 17.877 -7.211 -9.140 1.00 94.69 79 ALA A C 1
ATOM 615 O O . ALA A 1 79 ? 18.466 -7.289 -10.219 1.00 94.69 79 ALA A O 1
ATOM 616 N N . TRP A 1 80 ? 17.898 -6.100 -8.394 1.00 95.56 80 TRP A N 1
ATOM 617 C CA . TRP A 1 80 ? 18.535 -4.869 -8.868 1.00 95.56 80 TRP A CA 1
ATOM 618 C C . TRP A 1 80 ? 20.049 -5.021 -9.020 1.00 95.56 80 TRP A C 1
ATOM 620 O O . TRP A 1 80 ? 20.595 -4.601 -10.034 1.00 95.56 80 TRP A O 1
ATOM 630 N N . ALA A 1 81 ? 20.723 -5.675 -8.069 1.00 95.19 81 ALA A N 1
ATOM 631 C CA . ALA A 1 81 ? 22.165 -5.907 -8.142 1.00 95.19 81 ALA A CA 1
ATOM 632 C C . ALA A 1 81 ? 22.537 -6.848 -9.302 1.00 95.19 81 ALA A C 1
ATOM 634 O O . ALA A 1 81 ? 23.530 -6.628 -9.991 1.00 95.19 81 ALA A O 1
ATOM 635 N N . ASN A 1 82 ? 21.725 -7.872 -9.566 1.00 95.31 82 ASN A N 1
ATOM 636 C CA . ASN A 1 82 ? 21.913 -8.756 -10.716 1.00 95.31 82 ASN A CA 1
ATOM 637 C C . ASN A 1 82 ? 21.648 -8.032 -12.047 1.00 95.31 82 ASN A C 1
ATOM 639 O O . ASN A 1 82 ? 22.317 -8.312 -13.040 1.00 95.31 82 ASN A O 1
ATOM 643 N N . TRP A 1 83 ? 20.699 -7.091 -12.073 1.00 95.88 83 TRP A N 1
ATOM 644 C CA . TRP A 1 83 ? 20.360 -6.315 -13.264 1.00 95.88 83 TRP A CA 1
ATOM 645 C C . TRP A 1 83 ? 21.399 -5.239 -13.593 1.00 95.88 83 TRP A C 1
ATOM 647 O O . TRP A 1 83 ? 21.854 -5.174 -14.732 1.00 95.88 83 TRP A O 1
ATOM 657 N N . SER A 1 84 ? 21.807 -4.427 -12.613 1.00 95.31 84 SER A N 1
ATOM 658 C CA . SER A 1 84 ? 22.725 -3.291 -12.801 1.00 95.31 84 SER A CA 1
ATOM 659 C C . SER A 1 84 ? 24.160 -3.700 -13.153 1.00 95.31 84 SER A C 1
ATOM 661 O O . SER A 1 84 ? 24.918 -2.898 -13.695 1.00 95.31 84 SER A O 1
ATOM 663 N N . ASN A 1 85 ? 24.526 -4.962 -12.906 1.00 95.50 85 ASN A N 1
ATOM 664 C CA . ASN A 1 85 ? 25.783 -5.557 -13.363 1.00 95.50 85 ASN A CA 1
ATOM 665 C C . ASN A 1 85 ? 25.743 -6.054 -14.828 1.00 95.50 85 ASN A C 1
ATOM 667 O O . ASN A 1 85 ? 26.781 -6.458 -15.357 1.00 95.50 85 ASN A O 1
ATOM 671 N N . MET A 1 86 ? 24.586 -6.049 -15.507 1.00 95.31 86 MET A N 1
ATOM 672 C CA . MET A 1 86 ? 24.507 -6.428 -16.923 1.00 95.31 86 MET A CA 1
ATOM 673 C C . MET A 1 86 ? 24.988 -5.291 -17.844 1.00 95.31 86 MET A C 1
ATOM 675 O O . MET A 1 86 ? 24.645 -4.127 -17.630 1.00 95.31 86 MET A O 1
ATOM 679 N N . PRO A 1 87 ? 25.714 -5.591 -18.939 1.00 93.81 87 PRO A N 1
ATOM 680 C CA . PRO A 1 87 ? 26.062 -4.575 -19.926 1.00 93.81 87 PRO A CA 1
ATOM 681 C C . PRO A 1 87 ? 24.796 -3.998 -20.579 1.00 93.81 87 PRO A C 1
ATOM 683 O O . PRO A 1 87 ? 23.936 -4.741 -21.048 1.00 93.81 87 PRO A O 1
ATOM 686 N N . ASN A 1 88 ? 24.720 -2.666 -20.662 1.00 91.62 88 ASN A N 1
ATOM 687 C CA . ASN A 1 88 ? 23.569 -1.907 -21.178 1.00 91.62 88 ASN A CA 1
ATOM 688 C C . ASN A 1 88 ? 22.259 -2.078 -20.374 1.00 91.62 88 ASN A C 1
ATOM 690 O O . ASN A 1 88 ? 21.173 -1.938 -20.937 1.00 91.62 88 ASN A O 1
ATOM 694 N N . SER A 1 89 ? 22.339 -2.356 -19.068 1.00 92.25 89 SER A N 1
ATOM 695 C CA . SER A 1 89 ? 21.176 -2.348 -18.172 1.00 92.25 89 SER A CA 1
ATOM 696 C C . SER A 1 89 ? 20.506 -0.969 -18.089 1.00 92.25 89 SER A C 1
ATOM 698 O O . SER A 1 89 ? 21.181 0.055 -17.954 1.00 92.25 89 SER A O 1
ATOM 700 N N . SER A 1 90 ? 19.173 -0.938 -18.081 1.00 92.69 90 SER A N 1
ATOM 701 C CA . SER A 1 90 ? 18.384 0.234 -17.676 1.00 92.69 90 SER A CA 1
ATOM 702 C C . SER A 1 90 ? 18.525 0.528 -16.175 1.00 92.69 90 SER A C 1
ATOM 704 O O . SER A 1 90 ? 18.862 -0.361 -15.396 1.00 92.69 90 SER A O 1
ATOM 706 N N . ALA A 1 91 ? 18.223 1.766 -15.762 1.00 91.25 91 ALA A N 1
ATOM 707 C CA . ALA A 1 91 ? 18.255 2.183 -14.351 1.00 91.25 91 ALA A CA 1
ATOM 708 C C . ALA A 1 91 ? 17.240 1.432 -13.461 1.00 91.25 91 ALA A C 1
ATOM 710 O O . ALA A 1 91 ? 17.474 1.253 -12.266 1.00 91.25 91 ALA A O 1
ATOM 711 N N . GLU A 1 92 ? 16.140 0.974 -14.062 1.00 92.12 92 GLU A N 1
ATOM 712 C CA . GLU A 1 92 ? 15.088 0.175 -13.429 1.00 92.12 92 GLU A CA 1
ATOM 713 C C . GLU A 1 92 ? 14.879 -1.125 -14.208 1.00 92.12 92 GLU A C 1
ATOM 715 O O . GLU A 1 92 ? 15.132 -1.185 -15.418 1.00 92.12 92 GLU A O 1
ATOM 720 N N . ILE A 1 93 ? 14.404 -2.164 -13.526 1.00 94.25 93 ILE A N 1
ATOM 721 C CA . ILE A 1 93 ? 14.059 -3.447 -14.136 1.00 94.25 93 ILE A CA 1
ATOM 722 C C . ILE A 1 93 ? 12.690 -3.330 -14.806 1.00 94.25 93 ILE A C 1
ATOM 724 O O . ILE A 1 93 ? 11.677 -3.155 -14.130 1.00 94.25 93 ILE A O 1
ATOM 728 N N . PHE A 1 94 ? 12.666 -3.494 -16.128 1.00 91.00 94 PHE A N 1
ATOM 729 C CA . PHE A 1 94 ? 11.442 -3.578 -16.922 1.00 91.00 94 PHE A CA 1
ATOM 730 C C . PHE A 1 94 ? 11.292 -4.991 -17.507 1.00 91.00 94 PHE A C 1
ATOM 732 O O . PHE A 1 94 ? 12.186 -5.430 -18.240 1.00 91.00 94 PHE A O 1
ATOM 739 N N . PRO A 1 95 ? 10.178 -5.704 -17.259 1.00 91.38 95 PRO A N 1
ATOM 740 C CA . PRO A 1 95 ? 9.893 -6.951 -17.958 1.00 91.38 95 PRO A CA 1
ATOM 741 C C . PRO A 1 95 ? 9.552 -6.660 -19.429 1.00 91.38 95 PRO A C 1
ATOM 743 O O . PRO A 1 95 ? 8.599 -5.946 -19.735 1.00 91.38 95 PRO A O 1
ATOM 746 N N . ASN A 1 96 ? 10.329 -7.221 -20.359 1.00 88.25 96 ASN A N 1
ATOM 747 C CA . ASN A 1 96 ? 10.078 -7.145 -21.809 1.00 88.25 96 ASN A CA 1
ATOM 748 C C . ASN A 1 96 ? 9.695 -8.501 -22.435 1.00 88.25 96 ASN A C 1
ATOM 750 O O . ASN A 1 96 ? 9.390 -8.581 -23.625 1.00 88.25 96 ASN A O 1
ATOM 754 N N . ILE A 1 97 ? 9.725 -9.561 -21.631 1.00 87.38 97 ILE A N 1
ATOM 755 C CA . ILE A 1 97 ? 9.242 -10.908 -21.925 1.00 87.38 97 ILE A CA 1
ATOM 756 C C . ILE A 1 97 ? 8.419 -11.368 -20.722 1.00 87.38 97 ILE A C 1
ATOM 758 O O . ILE A 1 97 ? 8.693 -10.938 -19.608 1.00 87.38 97 ILE A O 1
ATOM 762 N N . SER A 1 98 ? 7.445 -12.251 -20.926 1.00 88.12 98 SER A N 1
ATOM 763 C CA . SER A 1 98 ? 6.665 -12.851 -19.835 1.00 88.12 98 SER A CA 1
ATOM 764 C C . SER A 1 98 ? 6.413 -14.327 -20.142 1.00 88.12 98 SER A C 1
ATOM 766 O O . SER A 1 98 ? 6.220 -14.677 -21.316 1.00 88.12 98 SER A O 1
ATOM 768 N N . PRO A 1 99 ? 6.405 -15.220 -19.138 1.00 85.62 99 PRO A N 1
ATOM 769 C CA . PRO A 1 99 ? 6.031 -16.605 -19.347 1.00 85.62 99 PRO A CA 1
ATOM 770 C C . PRO A 1 99 ? 4.560 -16.672 -19.758 1.00 85.62 99 PRO A C 1
ATOM 772 O O . PRO A 1 99 ? 3.688 -16.056 -19.151 1.00 85.62 99 PRO A O 1
ATOM 775 N N . ASN A 1 100 ? 4.265 -17.452 -20.793 1.00 84.38 100 ASN A N 1
ATOM 776 C CA . ASN A 1 100 ? 2.892 -17.856 -21.074 1.00 84.38 100 ASN A CA 1
ATOM 777 C C . ASN A 1 100 ? 2.605 -19.201 -20.388 1.00 84.38 100 ASN A C 1
ATOM 779 O O . ASN A 1 100 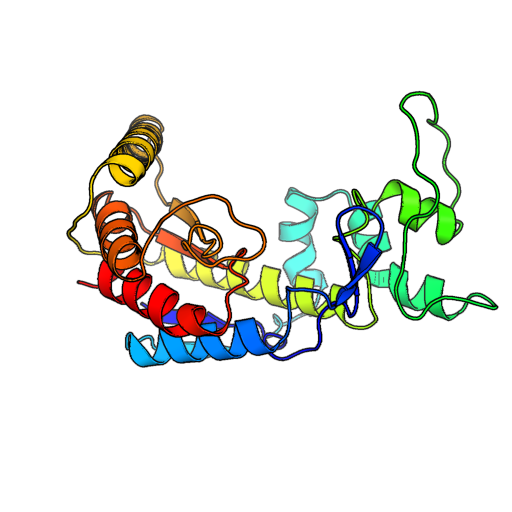? 3.526 -19.927 -20.024 1.00 84.38 100 ASN A O 1
ATOM 783 N N . ARG A 1 101 ? 1.325 -19.576 -20.285 1.00 83.75 101 ARG A N 1
ATOM 784 C CA . ARG A 1 101 ? 0.842 -20.813 -19.631 1.00 83.75 101 ARG A CA 1
ATOM 785 C C . ARG A 1 101 ? 1.446 -22.144 -20.129 1.00 83.75 101 ARG A C 1
ATOM 787 O O . ARG A 1 101 ? 1.143 -23.185 -19.558 1.00 83.75 101 ARG A O 1
ATOM 794 N N . HIS A 1 102 ? 2.219 -22.139 -21.217 1.00 84.44 102 HIS A N 1
ATOM 795 C CA . HIS A 1 102 ? 2.908 -23.312 -21.765 1.00 84.44 102 HIS A CA 1
ATOM 796 C C . HIS A 1 102 ? 4.422 -23.319 -21.475 1.00 84.44 102 HIS A C 1
ATOM 798 O O . HIS A 1 102 ? 5.095 -24.289 -21.815 1.00 84.44 102 HIS A O 1
ATOM 804 N N . ILE A 1 103 ? 4.965 -22.269 -20.848 1.00 79.38 103 ILE A N 1
ATOM 805 C CA . ILE A 1 103 ? 6.366 -22.183 -20.423 1.00 79.38 103 ILE A CA 1
ATOM 806 C C . ILE A 1 103 ? 6.460 -22.680 -18.977 1.00 79.38 103 ILE A C 1
ATOM 808 O O . ILE A 1 103 ? 6.073 -21.988 -18.042 1.00 79.38 103 ILE A O 1
ATOM 812 N N . ASN A 1 104 ? 6.969 -23.900 -18.812 1.00 71.19 104 ASN A N 1
ATOM 813 C CA . ASN A 1 104 ? 7.169 -24.571 -17.522 1.00 71.19 104 ASN A CA 1
ATOM 814 C C . ASN A 1 104 ? 8.651 -24.849 -17.202 1.00 71.19 104 ASN A C 1
ATOM 816 O O . ASN A 1 104 ? 8.960 -25.447 -16.175 1.00 71.19 104 ASN A O 1
ATOM 820 N N . GLN A 1 105 ? 9.560 -24.440 -18.088 1.00 68.69 105 GLN A N 1
ATOM 821 C CA . GLN A 1 105 ? 11.001 -24.458 -17.870 1.00 68.69 105 GLN A CA 1
ATOM 822 C C . GLN A 1 105 ? 11.513 -23.030 -17.864 1.00 68.69 105 GLN A C 1
ATOM 824 O O . GLN A 1 105 ? 11.094 -22.201 -18.675 1.00 68.69 105 GLN A O 1
ATOM 829 N N . PHE A 1 106 ? 12.420 -22.760 -16.937 1.00 69.94 106 PHE A N 1
ATOM 830 C CA . PHE A 1 106 ? 12.797 -21.411 -16.580 1.00 69.94 106 PHE A CA 1
ATOM 831 C C . PHE A 1 106 ? 14.319 -21.266 -16.497 1.00 69.94 106 PHE A C 1
ATOM 833 O O . PHE A 1 106 ? 15.017 -22.225 -16.167 1.00 69.94 106 PHE A O 1
ATOM 840 N N . ASN A 1 107 ? 14.842 -20.087 -16.843 1.00 82.12 107 ASN A N 1
ATOM 841 C CA . ASN A 1 107 ? 16.279 -19.820 -16.853 1.00 82.12 107 ASN A CA 1
ATOM 842 C C . ASN A 1 107 ? 16.633 -18.719 -15.845 1.00 82.12 107 ASN A C 1
ATOM 844 O O . ASN A 1 107 ? 15.858 -17.799 -15.620 1.00 82.12 107 ASN A O 1
ATOM 848 N N . GLN A 1 108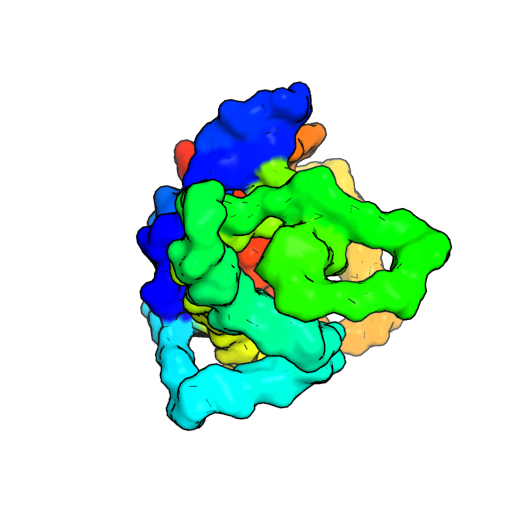 ? 17.827 -18.806 -15.261 1.00 88.62 108 GLN A N 1
ATOM 849 C CA . GLN A 1 108 ? 18.288 -17.893 -14.208 1.00 88.62 108 GLN A CA 1
ATOM 850 C C . GLN A 1 108 ? 18.852 -16.562 -14.752 1.00 88.62 108 GLN A C 1
ATOM 852 O O . GLN A 1 108 ? 19.636 -15.896 -14.083 1.00 88.62 108 GLN A O 1
ATOM 857 N N . HIS A 1 109 ? 18.515 -16.173 -15.987 1.00 91.94 109 HIS A N 1
ATOM 858 C CA . HIS A 1 109 ? 18.966 -14.903 -16.554 1.00 91.94 109 HIS A CA 1
ATOM 859 C C . HIS A 1 109 ? 18.111 -13.748 -15.999 1.00 91.94 109 HIS A C 1
ATOM 861 O O . HIS A 1 109 ? 16.883 -13.867 -16.019 1.00 91.94 109 HIS A O 1
ATOM 867 N N . PRO A 1 110 ? 18.689 -12.599 -15.586 1.00 93.81 110 PRO A N 1
ATOM 868 C CA . PRO A 1 110 ? 17.926 -11.507 -14.964 1.00 93.81 110 PRO A CA 1
ATOM 869 C C . PRO A 1 110 ? 16.736 -11.008 -15.798 1.00 93.81 110 PRO A C 1
ATOM 871 O O . PRO A 1 110 ? 15.689 -10.687 -15.251 1.00 93.81 110 PRO A O 1
ATOM 874 N N . VAL A 1 111 ? 16.852 -11.023 -17.131 1.00 92.62 111 VAL A N 1
ATOM 875 C CA . VAL A 1 111 ? 15.755 -10.677 -18.064 1.00 92.62 111 VAL A CA 1
ATOM 876 C C . VAL A 1 111 ? 14.577 -11.660 -18.003 1.00 92.62 111 VAL A C 1
ATOM 878 O O . VAL A 1 111 ? 13.425 -11.240 -18.078 1.00 92.62 111 VAL A O 1
ATOM 881 N N . ALA A 1 112 ? 14.835 -12.960 -17.837 1.00 91.19 112 ALA A N 1
ATOM 882 C CA . ALA A 1 112 ? 13.765 -13.939 -17.655 1.00 91.19 112 ALA A CA 1
ATOM 883 C C . ALA A 1 112 ? 13.149 -13.827 -16.255 1.00 91.19 112 ALA A C 1
ATOM 885 O O . ALA A 1 112 ? 11.932 -13.919 -16.124 1.00 91.19 112 ALA A O 1
ATOM 886 N N . LEU A 1 113 ? 13.978 -13.587 -15.232 1.00 92.81 113 LEU A N 1
ATOM 887 C CA . LEU A 1 113 ? 13.555 -13.390 -13.839 1.00 92.81 113 LEU A CA 1
ATOM 888 C C . LEU A 1 113 ? 12.637 -12.173 -13.691 1.00 92.81 113 LEU A C 1
ATOM 890 O O . LEU A 1 113 ? 11.568 -12.295 -13.098 1.00 92.81 113 LEU A O 1
ATOM 894 N N . ALA A 1 114 ? 12.982 -11.055 -14.336 1.00 93.25 114 ALA A N 1
ATOM 895 C CA . ALA A 1 114 ? 12.103 -9.897 -14.470 1.00 93.25 114 ALA A CA 1
ATOM 896 C C . ALA A 1 114 ? 10.746 -10.286 -15.069 1.00 93.25 114 ALA A C 1
ATOM 898 O O . ALA A 1 114 ? 9.708 -9.996 -14.486 1.00 93.25 114 ALA A O 1
ATOM 899 N N . GLY A 1 115 ? 10.752 -11.006 -16.192 1.00 91.69 115 GLY A N 1
ATOM 900 C CA . GLY A 1 115 ? 9.529 -11.450 -16.855 1.00 91.69 115 GLY A CA 1
ATOM 901 C C . GLY A 1 115 ? 8.661 -12.428 -16.062 1.00 91.69 115 GLY A C 1
ATOM 902 O O . GLY A 1 115 ? 7.460 -12.497 -16.302 1.00 91.69 115 GLY A O 1
ATOM 903 N N . TRP A 1 116 ? 9.260 -13.203 -15.157 1.00 91.06 116 TRP A N 1
ATOM 904 C CA . TRP A 1 116 ? 8.588 -14.239 -14.369 1.00 91.06 116 TRP A CA 1
ATOM 905 C C . TRP A 1 116 ? 7.986 -13.708 -13.068 1.00 91.06 116 TRP A C 1
ATOM 907 O O . TRP A 1 116 ? 6.905 -14.141 -12.676 1.00 91.06 116 TRP A O 1
ATOM 917 N N . TYR A 1 117 ? 8.677 -12.775 -12.411 1.00 92.75 117 TYR A N 1
ATOM 918 C CA . TYR A 1 117 ? 8.310 -12.282 -11.083 1.00 92.75 117 TYR A CA 1
ATOM 919 C C . TYR A 1 117 ? 7.699 -10.876 -11.069 1.00 92.75 117 TYR A C 1
ATOM 921 O O . TYR A 1 117 ? 7.089 -10.505 -10.069 1.00 92.75 117 TYR A O 1
ATOM 929 N N . ILE A 1 118 ? 7.829 -10.093 -12.146 1.00 92.00 118 ILE A N 1
ATOM 930 C CA . ILE A 1 118 ? 7.174 -8.785 -12.264 1.00 92.00 118 ILE A CA 1
ATOM 931 C C . ILE A 1 118 ? 5.874 -8.960 -13.062 1.00 92.00 118 ILE A C 1
ATOM 933 O O . ILE A 1 118 ? 5.900 -9.231 -14.262 1.00 92.00 118 ILE A O 1
ATOM 937 N N . GLY A 1 119 ? 4.731 -8.826 -12.381 1.00 89.25 119 GLY A N 1
ATOM 938 C CA . GLY A 1 119 ? 3.407 -9.115 -12.950 1.00 89.25 119 GLY A CA 1
ATOM 939 C C . GLY A 1 119 ? 2.901 -8.109 -13.990 1.00 89.25 119 GLY A C 1
ATOM 940 O O . GLY A 1 119 ? 2.083 -8.471 -14.836 1.00 89.25 119 GLY A O 1
ATOM 941 N N . ASP A 1 120 ? 3.388 -6.868 -13.956 1.00 87.69 120 ASP A N 1
ATOM 942 C CA . ASP A 1 120 ? 3.012 -5.799 -14.882 1.00 87.69 120 ASP A CA 1
ATOM 943 C C . ASP A 1 120 ? 4.117 -4.730 -15.019 1.00 87.69 120 ASP A C 1
ATOM 945 O O . ASP A 1 120 ? 5.114 -4.730 -14.304 1.00 87.69 120 ASP A O 1
ATOM 949 N N . ALA A 1 121 ? 3.953 -3.798 -15.959 1.00 86.38 121 ALA A N 1
ATOM 950 C CA . ALA A 1 121 ? 4.925 -2.733 -16.224 1.00 86.38 121 ALA A CA 1
ATOM 951 C C . ALA A 1 121 ? 4.690 -1.437 -15.406 1.00 86.38 121 ALA A C 1
ATOM 953 O O . ALA A 1 121 ? 5.188 -0.371 -15.782 1.00 86.38 121 ALA A O 1
ATOM 954 N N . ALA A 1 122 ? 3.931 -1.513 -14.309 1.00 82.94 122 ALA A N 1
ATOM 955 C CA . ALA A 1 122 ? 3.842 -0.483 -13.274 1.00 82.94 122 ALA A CA 1
ATOM 956 C C . ALA A 1 122 ? 4.645 -0.868 -12.015 1.00 82.94 122 ALA A C 1
ATOM 958 O O . ALA A 1 122 ? 5.258 0.001 -11.404 1.00 82.94 122 ALA A O 1
ATOM 959 N N . ALA A 1 123 ? 4.724 -2.156 -11.671 1.00 84.94 123 ALA A N 1
ATOM 960 C CA . ALA A 1 123 ? 5.457 -2.677 -10.511 1.00 84.94 123 ALA A CA 1
ATOM 961 C C . ALA A 1 123 ? 6.988 -2.796 -10.731 1.00 84.94 123 ALA A C 1
ATOM 963 O O . ALA A 1 123 ? 7.576 -3.867 -10.572 1.00 84.94 123 ALA A O 1
ATOM 964 N N . LEU A 1 124 ? 7.655 -1.706 -11.126 1.00 88.19 124 LEU A N 1
ATOM 965 C CA . LEU A 1 124 ? 9.088 -1.727 -11.455 1.00 88.19 124 LEU A CA 1
ATOM 966 C C . LEU A 1 124 ? 10.006 -1.869 -10.230 1.00 88.19 124 LEU A C 1
ATOM 968 O O . LEU A 1 124 ? 9.701 -1.417 -9.124 1.00 88.19 124 LEU A O 1
ATOM 972 N N . ILE A 1 125 ? 11.195 -2.433 -10.457 1.00 92.69 125 ILE A N 1
ATOM 973 C CA . ILE A 1 125 ? 12.238 -2.580 -9.433 1.00 92.69 125 ILE A CA 1
ATOM 974 C C . ILE A 1 125 ? 13.386 -1.603 -9.721 1.00 92.69 125 ILE A C 1
ATOM 976 O O . ILE A 1 125 ? 14.090 -1.733 -10.724 1.00 92.69 125 ILE A O 1
ATOM 980 N N . GLY A 1 126 ? 13.594 -0.647 -8.817 1.00 92.31 126 GLY A N 1
ATOM 981 C CA . GLY A 1 126 ? 14.756 0.242 -8.767 1.00 92.31 126 GLY A CA 1
ATOM 982 C C . GLY A 1 126 ? 15.689 -0.101 -7.599 1.00 92.31 126 GLY A C 1
ATOM 983 O O . GLY A 1 126 ? 15.442 -1.043 -6.844 1.00 92.31 126 GLY A O 1
ATOM 984 N N . GLU A 1 127 ? 16.751 0.690 -7.419 1.00 92.94 127 GLU A N 1
ATOM 985 C CA . GLU A 1 127 ? 17.819 0.443 -6.428 1.00 92.94 127 GLU A CA 1
ATOM 986 C C . GLU A 1 127 ? 17.301 0.261 -4.992 1.00 92.94 127 GLU A C 1
ATOM 988 O O . GLU A 1 127 ? 17.849 -0.512 -4.206 1.00 92.94 127 GLU A O 1
ATOM 993 N N . HIS A 1 128 ? 16.238 0.980 -4.634 1.00 89.38 128 HIS A N 1
ATOM 994 C CA . HIS A 1 128 ? 15.724 1.023 -3.266 1.00 89.38 128 HIS A CA 1
ATOM 995 C C . HIS A 1 128 ? 14.495 0.128 -3.042 1.00 89.38 128 HIS A C 1
ATOM 997 O O . HIS A 1 128 ? 14.092 -0.052 -1.893 1.00 89.38 128 HIS A O 1
ATOM 1003 N N . THR A 1 129 ? 13.924 -0.479 -4.093 1.00 88.88 129 THR A N 1
ATOM 1004 C CA . THR A 1 129 ? 12.646 -1.214 -4.019 1.00 88.88 129 THR A CA 1
ATOM 1005 C C . THR A 1 129 ? 12.654 -2.312 -2.951 1.00 88.88 129 THR A C 1
ATOM 1007 O O . THR A 1 129 ? 11.721 -2.367 -2.152 1.00 88.88 129 THR A O 1
ATOM 1010 N N . TRP A 1 130 ? 13.717 -3.127 -2.862 1.00 89.75 130 TRP A N 1
ATOM 1011 C CA . TRP A 1 130 ? 13.827 -4.175 -1.832 1.00 89.75 130 TRP A CA 1
ATOM 1012 C C . TRP A 1 130 ? 13.761 -3.608 -0.406 1.00 89.75 130 TRP A C 1
ATOM 1014 O O . TRP A 1 130 ? 12.944 -4.044 0.403 1.00 89.75 130 TRP A O 1
ATOM 1024 N N . ARG A 1 131 ? 14.581 -2.592 -0.102 1.00 85.31 131 ARG A N 1
ATOM 1025 C CA . ARG A 1 131 ? 14.627 -1.978 1.235 1.00 85.31 131 ARG A CA 1
ATOM 1026 C C . ARG A 1 131 ? 13.305 -1.300 1.588 1.00 85.31 131 ARG A C 1
ATOM 1028 O O . ARG A 1 131 ? 12.828 -1.455 2.709 1.00 85.31 131 ARG A O 1
ATOM 1035 N N . ASN A 1 132 ? 12.689 -0.607 0.630 1.00 80.12 132 ASN A N 1
ATOM 1036 C CA . ASN A 1 132 ? 11.399 0.055 0.820 1.00 80.12 132 ASN A CA 1
ATOM 1037 C C . ASN A 1 132 ? 10.295 -0.969 1.144 1.00 80.12 132 ASN A C 1
ATOM 1039 O O . ASN A 1 132 ? 9.553 -0.780 2.111 1.00 80.12 132 ASN A O 1
ATOM 1043 N N . ALA A 1 133 ? 10.233 -2.077 0.394 1.00 82.75 133 ALA A N 1
ATOM 1044 C CA . ALA A 1 133 ? 9.287 -3.168 0.627 1.00 82.75 133 ALA A CA 1
ATOM 1045 C C . ALA A 1 133 ? 9.500 -3.833 2.000 1.00 82.75 133 ALA A C 1
ATOM 1047 O O . ALA A 1 133 ? 8.546 -3.992 2.762 1.00 82.75 133 ALA A O 1
ATOM 1048 N N . LEU A 1 134 ? 10.752 -4.140 2.358 1.00 83.56 134 LEU A N 1
ATOM 1049 C CA . LEU A 1 134 ? 11.111 -4.723 3.654 1.00 83.56 134 LEU A CA 1
ATOM 1050 C C . LEU A 1 134 ? 10.732 -3.807 4.831 1.00 83.56 134 LEU A C 1
ATOM 1052 O O . LEU A 1 134 ? 10.164 -4.269 5.823 1.00 83.56 134 LEU A O 1
ATOM 1056 N N . GLY A 1 135 ? 11.006 -2.503 4.724 1.00 69.19 135 GLY A N 1
ATOM 1057 C CA . GLY A 1 135 ? 10.625 -1.520 5.742 1.00 69.19 135 GLY A CA 1
ATOM 1058 C C . GLY A 1 135 ? 9.107 -1.375 5.888 1.00 69.19 135 GLY A C 1
ATOM 1059 O O . GLY A 1 135 ? 8.614 -1.220 7.004 1.00 69.19 135 GLY A O 1
ATOM 1060 N N . SER A 1 136 ? 8.362 -1.488 4.783 1.00 71.12 136 SER A N 1
ATOM 1061 C CA . SER A 1 136 ? 6.893 -1.515 4.798 1.00 71.12 136 SER A CA 1
ATOM 1062 C C . SER A 1 136 ? 6.359 -2.758 5.523 1.00 71.12 136 SER A C 1
ATOM 1064 O O . SER A 1 136 ? 5.597 -2.637 6.484 1.00 71.12 136 SER A O 1
ATOM 1066 N N . ALA A 1 137 ? 6.843 -3.950 5.153 1.00 76.00 137 ALA A N 1
ATOM 1067 C CA . ALA A 1 137 ? 6.464 -5.208 5.800 1.00 76.00 137 ALA A CA 1
ATOM 1068 C C . ALA A 1 137 ? 6.785 -5.211 7.307 1.00 76.00 137 ALA A C 1
ATOM 1070 O O . ALA A 1 137 ? 5.966 -5.650 8.115 1.00 76.00 137 ALA A O 1
ATOM 1071 N N . SER A 1 138 ? 7.940 -4.656 7.694 1.00 76.94 138 SER A N 1
ATOM 1072 C CA . SER A 1 138 ? 8.351 -4.505 9.100 1.00 76.94 138 SER A CA 1
ATOM 1073 C C . SER A 1 138 ? 7.330 -3.703 9.911 1.00 76.94 138 SER A C 1
ATOM 1075 O O . SER A 1 138 ? 6.908 -4.146 10.979 1.00 76.94 138 SER A O 1
ATOM 1077 N N . ALA A 1 139 ? 6.884 -2.555 9.386 1.00 65.00 139 ALA A N 1
ATOM 1078 C CA . ALA A 1 139 ? 5.918 -1.691 10.061 1.00 65.00 139 ALA A CA 1
ATOM 1079 C C . ALA A 1 139 ? 4.551 -2.375 10.253 1.00 65.00 139 ALA A C 1
ATOM 1081 O O . ALA A 1 139 ? 3.951 -2.261 11.323 1.00 65.00 139 ALA A O 1
ATOM 1082 N N . VAL A 1 140 ? 4.082 -3.135 9.254 1.00 71.06 140 VAL A N 1
ATOM 1083 C CA . VAL A 1 140 ? 2.825 -3.905 9.335 1.00 71.06 140 VAL A CA 1
ATOM 1084 C C . VAL A 1 140 ? 2.925 -5.033 10.368 1.00 71.06 140 VAL A C 1
ATOM 1086 O O . VAL A 1 140 ? 2.021 -5.184 11.190 1.00 71.06 140 VAL A O 1
ATOM 1089 N N . ILE A 1 141 ? 4.027 -5.793 10.380 1.00 77.81 141 ILE A N 1
ATOM 1090 C CA . ILE A 1 141 ? 4.260 -6.887 11.341 1.00 77.81 141 ILE A CA 1
ATOM 1091 C C . ILE A 1 141 ? 4.332 -6.349 12.777 1.00 77.81 141 ILE A C 1
ATOM 1093 O O . ILE A 1 141 ? 3.683 -6.888 13.677 1.00 77.81 141 ILE A O 1
ATOM 1097 N N . GLU A 1 142 ? 5.068 -5.259 13.001 1.00 74.62 142 GLU A N 1
ATOM 1098 C CA . GLU A 1 142 ? 5.173 -4.628 14.317 1.00 74.62 142 GLU A CA 1
ATOM 1099 C C . GLU A 1 142 ? 3.820 -4.081 14.803 1.00 74.62 142 GLU A C 1
ATOM 1101 O O . GLU A 1 142 ? 3.432 -4.288 15.958 1.00 74.62 142 GLU A O 1
ATOM 1106 N N . ALA A 1 143 ? 3.064 -3.423 13.925 1.00 62.97 143 ALA A N 1
ATOM 1107 C CA . ALA A 1 143 ? 1.750 -2.899 14.267 1.00 62.97 143 ALA A CA 1
ATOM 1108 C C . ALA A 1 143 ? 0.723 -4.023 14.527 1.00 62.97 143 ALA A 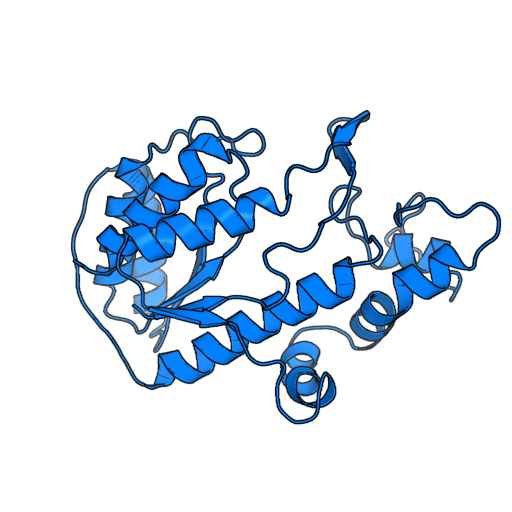C 1
ATOM 1110 O O . ALA A 1 143 ? -0.083 -3.900 15.449 1.00 62.97 143 ALA A O 1
ATOM 1111 N N . ALA A 1 144 ? 0.795 -5.154 13.813 1.00 70.38 144 ALA A N 1
ATOM 1112 C CA . ALA A 1 144 ? -0.016 -6.344 14.090 1.00 70.38 144 ALA A CA 1
ATOM 1113 C C . ALA A 1 144 ? 0.316 -6.977 15.455 1.00 70.38 144 ALA A C 1
ATOM 1115 O O . ALA A 1 144 ? -0.590 -7.351 16.204 1.00 70.38 144 ALA A O 1
ATOM 1116 N N . ALA A 1 145 ? 1.601 -7.045 15.822 1.00 75.06 145 ALA A N 1
ATOM 1117 C CA . ALA A 1 145 ? 2.030 -7.526 17.135 1.00 75.06 145 ALA A CA 1
ATOM 1118 C C . ALA A 1 145 ? 1.509 -6.629 18.273 1.00 75.06 145 ALA A C 1
ATOM 1120 O O . ALA A 1 145 ? 1.021 -7.135 19.286 1.00 75.06 145 ALA A O 1
ATOM 1121 N N . ARG A 1 146 ? 1.551 -5.303 18.083 1.00 66.75 146 ARG A N 1
ATOM 1122 C CA . ARG A 1 146 ? 1.008 -4.309 19.025 1.00 66.75 146 ARG A CA 1
ATOM 1123 C C . ARG A 1 146 ? -0.522 -4.338 19.085 1.00 66.75 146 ARG A C 1
ATOM 1125 O O . ARG A 1 146 ? -1.088 -4.173 20.158 1.00 66.75 146 ARG A O 1
ATOM 1132 N N . LEU A 1 147 ? -1.214 -4.611 17.979 1.00 65.06 147 LEU A N 1
ATOM 1133 C CA . LEU A 1 147 ? -2.679 -4.641 17.954 1.00 65.06 147 LEU A CA 1
ATOM 1134 C C . LEU A 1 147 ? -3.279 -5.669 18.926 1.00 65.06 147 LEU A C 1
ATOM 1136 O O . LEU A 1 147 ? -4.340 -5.442 19.514 1.00 65.06 147 LEU A O 1
ATOM 1140 N N . LYS A 1 148 ? -2.553 -6.768 19.150 1.00 65.38 148 LYS A N 1
ATOM 1141 C CA . LYS A 1 148 ? -2.886 -7.839 20.096 1.00 65.38 148 LYS A CA 1
ATOM 1142 C C . LYS A 1 148 ? -3.018 -7.364 21.561 1.00 65.38 148 LYS A C 1
ATOM 1144 O O . LYS A 1 148 ? -3.414 -8.167 22.401 1.00 65.38 148 LYS A O 1
ATOM 1149 N N . SER A 1 149 ? -2.724 -6.091 21.878 1.00 65.50 149 SER A N 1
ATOM 1150 C CA . SER A 1 149 ? -2.911 -5.484 23.210 1.00 65.50 149 SER A CA 1
ATOM 1151 C C . SER A 1 149 ? -4.145 -4.565 23.396 1.00 65.50 149 SER A C 1
ATOM 1153 O O . SER A 1 149 ? -4.402 -4.190 24.535 1.00 65.50 149 SER A O 1
ATOM 1155 N N . GLY A 1 150 ? -4.932 -4.256 22.346 1.00 57.38 150 GLY A N 1
ATOM 1156 C CA . GLY A 1 150 ? -6.359 -3.827 22.414 1.00 57.38 150 GLY A CA 1
ATOM 1157 C C . GLY A 1 150 ? -6.759 -2.342 22.672 1.00 57.38 150 GLY A C 1
ATOM 1158 O O . GLY A 1 150 ? -6.846 -1.925 23.823 1.00 57.38 150 GLY A O 1
ATOM 1159 N N . GLU A 1 151 ? -7.175 -1.583 21.631 1.00 62.12 151 GLU A N 1
ATOM 1160 C CA . GLU A 1 151 ? -7.672 -0.164 21.693 1.00 62.12 151 GLU A CA 1
ATOM 1161 C C . GLU A 1 151 ? -9.016 0.100 20.898 1.00 62.12 151 GLU A C 1
ATOM 1163 O O . GLU A 1 151 ? -9.228 -0.536 19.859 1.00 62.12 151 GLU A O 1
ATOM 1168 N N . LEU A 1 152 ? -9.948 1.005 21.339 1.00 51.41 152 LEU A N 1
ATOM 1169 C CA . LEU A 1 152 ? -11.390 1.110 20.872 1.00 51.41 152 LEU A CA 1
ATOM 1170 C C . LEU A 1 152 ? -12.182 2.511 20.916 1.00 51.41 152 LEU A C 1
ATOM 1172 O O . LEU A 1 152 ? -12.152 3.093 21.995 1.00 51.41 152 LEU A O 1
ATOM 1176 N N . ALA A 1 153 ? -13.003 2.943 19.877 1.00 46.69 153 ALA A N 1
ATOM 1177 C CA . ALA A 1 153 ? -14.338 3.739 19.810 1.00 46.69 153 ALA A CA 1
ATOM 1178 C C . ALA A 1 153 ? -14.571 4.933 18.739 1.00 46.69 153 ALA A C 1
ATOM 1180 O O . ALA A 1 153 ? -13.550 5.418 18.290 1.00 46.69 153 ALA A O 1
ATOM 1181 N N . VAL A 1 154 ? -15.786 5.521 18.380 1.00 37.72 154 VAL A N 1
ATOM 1182 C CA . VAL A 1 154 ? -16.729 5.339 17.159 1.00 37.72 154 VAL A CA 1
ATOM 1183 C C . VAL A 1 154 ? -17.640 6.564 16.629 1.00 37.72 154 VAL A C 1
ATOM 1185 O O . VAL A 1 154 ? -18.252 7.208 17.478 1.00 37.72 154 VAL A O 1
ATOM 1188 N N . TYR A 1 155 ? -17.938 6.749 15.277 1.00 34.16 155 TYR A N 1
ATOM 1189 C CA . TYR A 1 155 ? -19.276 7.107 14.552 1.00 34.16 155 TYR A CA 1
ATOM 1190 C C . TYR A 1 155 ? -19.545 8.192 13.349 1.00 34.16 155 TYR A C 1
ATOM 1192 O O . TYR A 1 155 ? -19.833 9.362 13.602 1.00 34.16 155 TYR A O 1
ATOM 1200 N N . ALA A 1 156 ? -19.659 7.778 12.049 1.00 33.47 156 ALA A N 1
ATOM 1201 C CA . ALA A 1 156 ? -20.341 8.334 10.801 1.00 33.47 156 ALA A CA 1
ATOM 1202 C C . ALA A 1 156 ? -20.087 9.759 10.149 1.00 33.47 156 ALA A C 1
ATOM 1204 O O . ALA A 1 156 ? -19.514 10.616 10.806 1.00 33.47 156 ALA A O 1
ATOM 1205 N N . PHE A 1 157 ? -20.474 10.115 8.879 1.00 35.09 157 PHE A N 1
ATOM 1206 C CA . PHE A 1 157 ? -21.467 9.570 7.884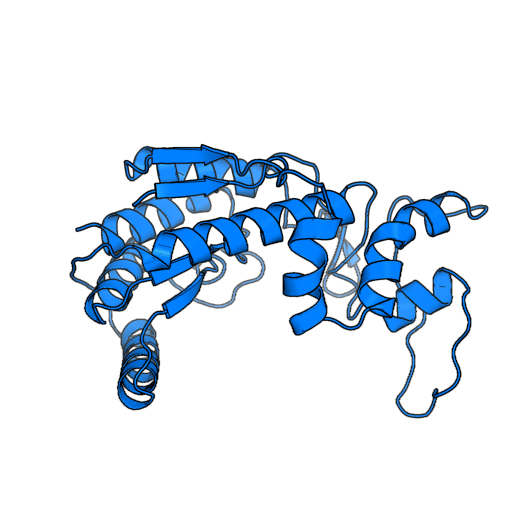 1.00 35.09 157 PHE A CA 1
ATOM 1207 C C . PHE A 1 157 ? -21.299 9.990 6.365 1.00 35.09 157 PHE A C 1
ATOM 1209 O O . PHE A 1 157 ? -21.043 11.163 6.114 1.00 35.09 157 PHE A O 1
ATOM 1216 N N . GLU A 1 158 ? -21.558 9.094 5.376 1.00 46.38 158 GLU A N 1
ATOM 1217 C CA . GLU A 1 158 ? -22.097 9.335 3.986 1.00 46.38 158 GLU A CA 1
ATOM 1218 C C . GLU A 1 158 ? -22.551 7.985 3.334 1.00 46.38 158 GLU A C 1
ATOM 1220 O O . GLU A 1 158 ? -22.162 6.945 3.846 1.00 46.38 158 GLU A O 1
ATOM 1225 N N . ILE A 1 159 ? -23.400 7.908 2.288 1.00 53.41 159 ILE A N 1
ATOM 1226 C CA . ILE A 1 159 ? -24.274 6.707 2.090 1.00 53.41 159 ILE A CA 1
ATOM 1227 C C . ILE A 1 159 ? -23.690 5.518 1.280 1.00 53.41 159 ILE A C 1
ATOM 1229 O O . ILE A 1 159 ? -23.426 4.465 1.858 1.00 53.41 159 ILE A O 1
ATOM 1233 N N . ALA A 1 160 ? -23.549 5.603 -0.051 1.00 61.91 160 ALA A N 1
ATOM 1234 C CA . ALA A 1 160 ? -23.496 4.395 -0.905 1.00 61.91 160 ALA A CA 1
ATOM 1235 C C . ALA A 1 160 ? -22.214 3.542 -0.755 1.00 61.91 160 ALA A C 1
ATOM 1237 O O . ALA A 1 160 ? -22.270 2.310 -0.719 1.00 61.91 160 ALA A O 1
ATOM 1238 N N . TYR A 1 161 ? -21.049 4.182 -0.607 1.00 68.06 161 TYR A N 1
ATOM 1239 C CA . TYR A 1 161 ? -19.801 3.472 -0.298 1.00 68.06 161 TYR A CA 1
ATOM 1240 C C . TYR A 1 161 ? -19.886 2.780 1.074 1.00 68.06 161 TYR A C 1
ATOM 1242 O O . TYR A 1 161 ? -19.421 1.648 1.235 1.00 68.06 161 TYR A O 1
ATOM 1250 N N . LEU A 1 162 ? -20.546 3.414 2.054 1.00 70.25 162 LEU A N 1
ATOM 1251 C CA . LEU A 1 162 ? -20.748 2.818 3.373 1.00 70.25 162 LEU A CA 1
ATOM 1252 C C . LEU A 1 162 ? -21.743 1.655 3.369 1.00 70.25 162 LEU A C 1
ATOM 1254 O O . LEU A 1 162 ? -21.600 0.786 4.217 1.00 70.25 162 LEU A O 1
ATOM 1258 N N . GLU A 1 163 ? -22.691 1.552 2.434 1.00 71.81 163 GLU A N 1
ATOM 1259 C CA . GLU A 1 163 ? -23.530 0.345 2.308 1.00 71.81 163 GLU A CA 1
ATOM 1260 C C . GLU A 1 163 ? -22.692 -0.885 1.922 1.00 71.81 163 GLU A C 1
ATOM 1262 O O . GLU A 1 163 ? -22.840 -1.965 2.509 1.00 71.81 163 GLU A O 1
ATOM 1267 N N . SER A 1 164 ? -21.747 -0.708 0.993 1.00 74.88 164 SER A N 1
ATOM 1268 C CA . SER A 1 164 ? -20.789 -1.753 0.609 1.00 74.88 164 SER A CA 1
ATOM 1269 C C . SER A 1 164 ? -19.835 -2.084 1.760 1.00 74.88 164 SER A C 1
ATOM 1271 O O . SER A 1 164 ? -19.644 -3.256 2.092 1.00 74.88 164 SER A O 1
ATOM 1273 N N . LEU A 1 165 ? -19.300 -1.062 2.437 1.00 81.88 165 LEU A N 1
ATOM 1274 C CA . LEU A 1 165 ? -18.416 -1.232 3.593 1.00 81.88 165 LEU A CA 1
ATOM 1275 C C . LEU A 1 165 ? -19.132 -1.887 4.790 1.00 81.88 165 LEU A C 1
ATOM 1277 O O . LEU A 1 165 ? -18.556 -2.734 5.464 1.00 81.88 165 LEU A O 1
ATOM 1281 N N . ASN A 1 166 ? -20.405 -1.563 5.021 1.00 79.81 166 ASN A N 1
ATOM 1282 C CA . ASN A 1 166 ? -21.252 -2.187 6.036 1.00 79.81 166 ASN A CA 1
ATOM 1283 C C . ASN A 1 166 ? -21.560 -3.648 5.693 1.00 79.81 166 ASN A C 1
ATOM 1285 O O . ASN A 1 166 ? -21.534 -4.507 6.569 1.00 79.81 166 ASN A O 1
ATOM 1289 N N . THR A 1 167 ? -21.776 -3.960 4.414 1.00 76.81 167 THR A N 1
ATOM 1290 C CA . THR A 1 167 ? -21.917 -5.346 3.945 1.00 76.81 167 THR A CA 1
ATOM 1291 C C . THR A 1 167 ? -20.636 -6.148 4.199 1.00 76.81 167 THR A C 1
ATOM 1293 O O . THR A 1 167 ? -20.708 -7.253 4.739 1.00 76.81 167 THR A O 1
ATOM 1296 N N . ALA A 1 168 ? -19.463 -5.580 3.900 1.00 81.31 168 ALA A N 1
ATOM 1297 C CA . ALA A 1 168 ? -18.172 -6.194 4.216 1.00 81.31 168 ALA A CA 1
ATOM 1298 C C . ALA A 1 168 ? -17.957 -6.348 5.735 1.00 81.31 168 ALA A C 1
ATOM 1300 O O . ALA A 1 168 ? -17.583 -7.423 6.199 1.00 81.31 168 ALA A O 1
ATOM 1301 N N . GLY A 1 169 ? -18.272 -5.316 6.524 1.00 87.38 169 GLY A N 1
ATOM 1302 C CA . GLY A 1 169 ? -18.195 -5.339 7.986 1.00 87.38 169 GLY A CA 1
ATOM 1303 C C . GLY A 1 169 ? -19.077 -6.419 8.616 1.00 87.38 169 GLY A C 1
ATOM 1304 O O . GLY A 1 169 ? -18.616 -7.164 9.477 1.00 87.38 169 GLY A O 1
ATOM 1305 N N . ASN A 1 170 ? -20.308 -6.589 8.125 1.00 85.00 170 ASN A N 1
ATOM 1306 C CA . ASN A 1 170 ? -21.183 -7.684 8.547 1.00 85.00 170 ASN A CA 1
ATOM 1307 C C . ASN A 1 170 ? -20.569 -9.055 8.229 1.00 85.00 170 ASN A C 1
ATOM 1309 O O . ASN A 1 170 ? -20.631 -9.944 9.071 1.00 85.00 170 ASN A O 1
ATOM 1313 N N . LYS A 1 171 ? -19.909 -9.229 7.074 1.00 89.56 171 LYS A N 1
ATOM 1314 C CA . LYS A 1 171 ? -19.210 -10.486 6.744 1.00 89.56 171 LYS A CA 1
ATOM 1315 C C . LYS A 1 171 ? -18.000 -10.757 7.641 1.00 89.56 171 LYS A C 1
ATOM 1317 O O . LYS A 1 171 ? -17.785 -11.905 8.014 1.00 89.56 171 LYS A O 1
ATOM 1322 N N . VAL A 1 172 ? -17.263 -9.722 8.044 1.00 91.44 172 VAL A N 1
ATOM 1323 C CA . VAL A 1 172 ? -16.177 -9.829 9.038 1.00 91.44 172 VAL A CA 1
ATOM 1324 C C . VAL A 1 172 ? -16.717 -10.274 10.407 1.00 91.44 172 VAL A C 1
ATOM 1326 O O . VAL A 1 172 ? -16.117 -11.132 11.055 1.00 91.44 172 VAL A O 1
ATOM 1329 N N . LEU A 1 173 ? -17.870 -9.745 10.831 1.00 90.44 173 LEU A N 1
ATOM 1330 C CA . LEU A 1 173 ? -18.526 -10.139 12.083 1.00 90.44 173 LEU A CA 1
ATOM 1331 C C . LEU A 1 173 ? -19.138 -11.550 12.012 1.00 90.44 173 LEU A C 1
ATOM 1333 O O . LEU A 1 173 ? -18.980 -12.322 12.953 1.00 90.44 173 LEU A O 1
ATOM 1337 N N . GLU A 1 174 ? -19.783 -11.920 10.899 1.00 93.81 174 GLU A N 1
ATOM 1338 C CA . GLU A 1 174 ? -20.307 -13.276 10.652 1.00 93.81 174 GLU A CA 1
ATOM 1339 C C . GLU A 1 174 ? -19.202 -14.343 10.643 1.00 93.81 174 GLU A C 1
ATOM 1341 O O . GLU A 1 174 ? -19.422 -15.457 11.113 1.00 93.81 174 GLU A O 1
ATOM 1346 N N . PHE A 1 175 ? -18.014 -14.007 10.128 1.00 97.06 175 PHE A N 1
ATOM 1347 C CA . PHE A 1 175 ? -16.832 -14.873 10.168 1.00 97.06 175 PHE A CA 1
ATOM 1348 C C . PHE A 1 175 ? -16.302 -15.094 11.598 1.00 97.06 175 PHE A C 1
ATOM 1350 O O . PHE A 1 175 ? -15.587 -16.063 11.840 1.00 97.06 175 PHE A O 1
ATOM 1357 N N . GLY A 1 176 ? -16.659 -14.225 12.551 1.00 95.56 176 GLY A N 1
ATOM 1358 C CA . GLY A 1 176 ? -16.147 -14.275 13.920 1.00 95.56 176 GLY A CA 1
ATOM 1359 C C . GLY A 1 176 ? -14.714 -13.756 14.046 1.00 95.56 176 GLY A C 1
ATOM 1360 O O . GLY A 1 176 ? -13.948 -14.281 14.849 1.00 95.56 176 GLY A O 1
ATOM 1361 N N . ALA A 1 177 ? -14.332 -12.753 13.245 1.00 94.88 177 ALA A N 1
ATOM 1362 C CA . ALA A 1 177 ? -12.992 -12.173 13.292 1.00 94.88 177 ALA A CA 1
ATOM 1363 C C . ALA A 1 177 ? -12.647 -11.612 14.686 1.00 94.88 177 ALA A C 1
ATOM 1365 O O . ALA A 1 177 ? -13.411 -10.840 15.260 1.00 94.88 177 ALA A O 1
ATOM 1366 N N . GLU A 1 178 ? -11.460 -11.947 15.198 1.00 94.69 178 GLU A N 1
ATOM 1367 C CA . GLU A 1 178 ? -10.945 -11.441 16.484 1.00 94.69 178 GLU A CA 1
ATOM 1368 C C . GLU A 1 178 ? -10.149 -10.129 16.337 1.00 94.69 178 GLU A C 1
ATOM 1370 O O . GLU A 1 178 ? -9.951 -9.400 17.307 1.00 94.69 178 GLU A O 1
ATOM 1375 N N . ALA A 1 179 ? -9.705 -9.816 15.117 1.00 91.19 179 ALA A N 1
ATOM 1376 C CA . ALA A 1 179 ? -9.020 -8.586 14.733 1.00 91.19 179 ALA A CA 1
ATOM 1377 C C . ALA A 1 179 ? -9.284 -8.281 13.248 1.00 91.19 179 ALA A C 1
ATOM 1379 O O . ALA A 1 179 ? -9.677 -9.162 12.483 1.00 91.19 179 ALA A O 1
ATOM 1380 N N . LEU A 1 180 ? -9.051 -7.036 12.838 1.00 91.06 180 LEU A N 1
ATOM 1381 C CA . LEU A 1 180 ? -9.241 -6.552 11.473 1.00 91.06 180 LEU A CA 1
ATOM 1382 C C . LEU A 1 180 ? -7.954 -5.906 10.950 1.00 91.06 180 LEU A C 1
ATOM 1384 O O . LEU A 1 180 ? -7.371 -5.058 11.620 1.00 91.06 180 LEU A O 1
ATOM 1388 N N . ILE A 1 181 ? -7.548 -6.256 9.731 1.00 89.81 181 ILE A N 1
ATOM 1389 C CA . ILE A 1 181 ? -6.517 -5.532 8.978 1.00 89.81 181 ILE A CA 1
ATOM 1390 C C . ILE A 1 181 ? -7.215 -4.824 7.815 1.00 89.81 181 ILE A C 1
ATOM 1392 O O . ILE A 1 181 ? -7.935 -5.458 7.046 1.00 89.81 181 ILE A O 1
ATOM 1396 N N . VAL A 1 182 ? -7.029 -3.511 7.709 1.00 87.94 182 VAL A N 1
ATOM 1397 C CA . VAL A 1 182 ? -7.598 -2.659 6.661 1.00 87.94 182 VAL A CA 1
ATOM 1398 C C . VAL A 1 182 ? -6.480 -2.255 5.710 1.00 87.94 182 VAL A C 1
ATOM 1400 O O . VAL A 1 182 ? -5.631 -1.434 6.055 1.00 87.94 182 VAL A O 1
ATOM 1403 N N . ALA A 1 183 ? -6.503 -2.820 4.505 1.00 88.50 183 ALA A N 1
ATOM 1404 C CA . ALA A 1 183 ? -5.720 -2.347 3.370 1.00 88.50 183 ALA A CA 1
ATOM 1405 C C . ALA A 1 183 ? -6.271 -0.968 2.949 1.00 88.50 183 ALA A C 1
ATOM 1407 O O . ALA A 1 183 ? -7.388 -0.854 2.444 1.00 88.50 183 ALA A O 1
ATOM 1408 N N . THR A 1 184 ? -5.541 0.098 3.277 1.00 89.62 184 THR A N 1
ATOM 1409 C CA . THR A 1 184 ? -6.045 1.477 3.332 1.00 89.62 184 THR A CA 1
ATOM 1410 C C . THR A 1 184 ? -5.526 2.296 2.155 1.00 89.62 184 THR A C 1
ATOM 1412 O O . THR A 1 184 ? -4.465 2.920 2.231 1.00 89.62 184 THR A O 1
ATOM 1415 N N . GLY A 1 185 ? -6.285 2.291 1.059 1.00 90.88 185 GLY A N 1
ATOM 1416 C CA . GLY A 1 185 ? -6.064 3.157 -0.101 1.00 90.88 185 GLY A CA 1
ATOM 1417 C C . GLY A 1 185 ? -6.817 4.489 0.005 1.00 90.88 185 GLY A C 1
ATOM 1418 O O . GLY A 1 185 ? -7.967 4.533 0.448 1.00 90.88 185 GLY A O 1
ATOM 1419 N N . PHE A 1 186 ? -6.180 5.575 -0.440 1.00 93.75 186 PHE A N 1
ATOM 1420 C CA . PHE A 1 186 ? -6.802 6.901 -0.620 1.00 93.75 186 PHE A CA 1
ATOM 1421 C C . PHE A 1 186 ? -6.976 7.283 -2.101 1.00 93.75 186 PHE A C 1
ATOM 1423 O O . PHE A 1 186 ? -7.249 8.433 -2.430 1.00 93.75 186 PHE A O 1
ATOM 1430 N N . ASP A 1 187 ? -6.812 6.312 -2.995 1.00 91.62 187 ASP A N 1
ATOM 1431 C CA . ASP A 1 187 ? -7.062 6.390 -4.440 1.00 91.62 187 ASP A CA 1
ATOM 1432 C C . ASP A 1 187 ? -8.553 6.292 -4.792 1.00 91.62 187 ASP A C 1
ATOM 1434 O O . ASP A 1 187 ? -8.959 6.502 -5.929 1.00 91.62 187 ASP A O 1
ATOM 1438 N N . THR A 1 188 ? -9.401 6.076 -3.791 1.00 87.88 188 THR A N 1
ATOM 1439 C CA . THR A 1 188 ? -10.851 6.281 -3.874 1.00 87.88 188 THR A CA 1
ATOM 1440 C C . THR A 1 188 ? -11.266 7.766 -3.914 1.00 87.88 188 THR A C 1
ATOM 1442 O O . THR A 1 188 ? -12.456 8.064 -4.004 1.00 87.88 188 THR A O 1
ATOM 1445 N N . PHE A 1 189 ? -10.316 8.705 -3.838 1.00 91.75 189 PHE A N 1
ATOM 1446 C CA . PHE A 1 189 ? -10.577 10.146 -3.837 1.00 91.75 189 PHE A CA 1
ATOM 1447 C C . PHE A 1 189 ? -10.931 10.667 -5.238 1.00 91.75 189 PHE A C 1
ATOM 1449 O O . PHE A 1 189 ? -10.296 10.289 -6.220 1.00 91.75 189 PHE A O 1
ATOM 1456 N N . ASN A 1 190 ? -11.877 11.607 -5.322 1.00 82.50 190 ASN A N 1
ATOM 1457 C CA . ASN A 1 190 ? -12.448 12.108 -6.583 1.00 82.50 190 ASN A CA 1
ATOM 1458 C C . ASN A 1 190 ? -11.452 12.694 -7.605 1.00 82.50 190 ASN A C 1
ATOM 1460 O O . ASN A 1 190 ? -11.763 12.775 -8.791 1.00 82.50 190 ASN A O 1
ATOM 1464 N N . SER A 1 191 ? -10.267 13.110 -7.154 1.00 92.56 191 SER A N 1
ATOM 1465 C CA . SER A 1 191 ? -9.211 13.689 -7.994 1.00 92.56 191 SER A CA 1
ATOM 1466 C C . SER A 1 191 ? -7.994 12.768 -8.137 1.00 92.56 191 SER A C 1
ATOM 1468 O O . SER A 1 191 ? -6.938 13.217 -8.587 1.00 92.56 191 SER A O 1
ATOM 1470 N N . ASP A 1 192 ? -8.093 11.501 -7.724 1.00 93.69 192 ASP A N 1
ATOM 1471 C CA . ASP A 1 192 ? -6.992 10.554 -7.873 1.00 93.69 192 ASP A CA 1
ATOM 1472 C C . ASP A 1 192 ? -6.721 10.209 -9.351 1.00 93.69 192 ASP A C 1
ATOM 1474 O O . ASP A 1 192 ? -7.652 9.882 -10.086 1.00 93.69 192 ASP A O 1
ATOM 1478 N N . PRO A 1 193 ? -5.461 10.283 -9.827 1.00 91.38 193 PRO A N 1
ATOM 1479 C CA . PRO A 1 193 ? -5.135 10.027 -11.231 1.00 91.38 193 PRO A CA 1
ATOM 1480 C C . PRO A 1 193 ? -5.233 8.547 -11.642 1.00 91.38 193 PRO A C 1
ATOM 1482 O O . PRO A 1 193 ? -5.235 8.256 -12.844 1.00 91.38 193 PRO A O 1
ATOM 1485 N N . LEU A 1 194 ? -5.263 7.619 -10.680 1.00 88.00 194 LEU A N 1
ATOM 1486 C CA . LEU A 1 194 ? -5.371 6.175 -10.916 1.00 88.00 194 LEU A CA 1
ATOM 1487 C C . LEU A 1 194 ? -6.742 5.614 -10.505 1.00 88.00 194 LEU A C 1
ATOM 1489 O O . LEU A 1 194 ? -7.178 4.611 -11.072 1.00 88.00 194 LEU A O 1
ATOM 1493 N N . GLY A 1 195 ? -7.423 6.277 -9.568 1.00 80.06 195 GLY A N 1
ATOM 1494 C CA . GLY A 1 195 ? -8.779 5.956 -9.128 1.00 80.06 195 GLY A CA 1
ATOM 1495 C C . GLY A 1 195 ? -9.899 6.239 -10.137 1.00 80.06 195 GLY A C 1
ATOM 1496 O O . GLY A 1 195 ? -9.716 6.862 -11.182 1.00 80.06 195 GLY A O 1
ATOM 1497 N N . CYS A 1 196 ? -11.102 5.773 -9.795 1.00 76.94 196 CYS A N 1
ATOM 1498 C CA . CYS A 1 196 ? -12.347 6.032 -10.535 1.00 76.94 196 CYS A CA 1
ATOM 1499 C C . CYS A 1 196 ? -13.574 6.240 -9.622 1.00 76.94 196 CYS A C 1
ATOM 1501 O O . CYS A 1 196 ? -14.713 6.126 -10.073 1.00 76.94 196 CYS A O 1
ATOM 1503 N N . PHE A 1 197 ? -13.339 6.516 -8.339 1.00 77.81 197 PHE A N 1
ATOM 1504 C CA . PHE A 1 197 ? -14.365 6.787 -7.331 1.00 77.81 197 PHE A CA 1
ATOM 1505 C C . PHE A 1 197 ? -14.516 8.298 -7.115 1.00 77.81 197 PHE A C 1
ATOM 1507 O O . PHE A 1 197 ? -13.622 9.064 -7.456 1.00 77.81 197 PHE A O 1
ATOM 1514 N N . GLU A 1 198 ? -15.624 8.722 -6.506 1.00 82.25 198 GLU A N 1
ATOM 1515 C CA . GLU A 1 198 ? -15.951 10.141 -6.294 1.00 82.25 198 GLU A CA 1
ATOM 1516 C C . GLU A 1 198 ? -15.886 10.570 -4.812 1.00 82.25 198 GLU A C 1
ATOM 1518 O O . GLU A 1 198 ? -16.524 11.547 -4.430 1.00 82.25 198 GLU A O 1
ATOM 1523 N N . LEU A 1 199 ? -15.126 9.870 -3.953 1.00 84.75 199 LEU A N 1
ATOM 1524 C CA . LEU A 1 199 ? -15.090 10.212 -2.524 1.00 84.75 199 LEU A CA 1
ATOM 1525 C C . LEU A 1 199 ? -14.422 11.569 -2.271 1.00 84.75 199 LEU A C 1
ATOM 1527 O O . LEU A 1 199 ? -13.385 11.897 -2.854 1.00 84.75 199 LEU A O 1
ATOM 1531 N N . GLU A 1 200 ? -14.982 12.324 -1.331 1.00 88.50 200 GLU A N 1
ATOM 1532 C CA . GLU A 1 200 ? -14.395 13.557 -0.813 1.00 88.50 200 GLU A CA 1
ATOM 1533 C C . GLU A 1 200 ? -13.582 13.288 0.463 1.00 88.50 200 GLU A C 1
ATOM 1535 O O . GLU A 1 200 ? -13.676 12.230 1.089 1.00 88.50 200 GLU A O 1
ATOM 1540 N N . SER A 1 201 ? -12.801 14.274 0.915 1.00 91.06 201 SER A N 1
ATOM 1541 C CA . SER A 1 201 ? -12.003 14.136 2.140 1.00 91.06 201 SER A CA 1
ATOM 1542 C C . SER A 1 201 ? -12.857 13.838 3.382 1.00 91.06 201 SER A C 1
ATOM 1544 O O . SER A 1 201 ? -12.429 13.100 4.267 1.00 91.06 201 SER A O 1
ATOM 1546 N N . CYS A 1 202 ? -14.084 14.365 3.437 1.00 86.88 202 CYS A N 1
ATOM 1547 C CA . CYS A 1 202 ? -15.039 14.105 4.517 1.00 86.88 202 CYS A CA 1
ATOM 1548 C C . CYS A 1 202 ? -15.566 12.655 4.521 1.00 86.88 202 CYS A C 1
ATOM 1550 O O . CYS A 1 202 ? -15.856 12.121 5.594 1.00 86.88 202 CYS A O 1
ATOM 1552 N N . SER A 1 203 ? -15.614 11.975 3.369 1.00 86.44 203 SER A N 1
ATOM 1553 C CA . SER A 1 203 ? -16.029 10.570 3.272 1.00 86.44 203 SER A CA 1
ATOM 1554 C C . SER A 1 203 ? -15.086 9.655 4.067 1.00 86.44 203 SER A C 1
ATOM 1556 O O . SER A 1 203 ? -15.539 8.702 4.701 1.00 86.44 203 SER A O 1
ATOM 1558 N N . TYR A 1 204 ? -13.784 9.970 4.129 1.00 93.75 204 TYR A N 1
ATOM 1559 C CA . TYR A 1 204 ? -12.814 9.189 4.909 1.00 93.75 204 TYR A CA 1
ATOM 1560 C C . TYR A 1 204 ? -13.062 9.235 6.419 1.00 93.75 204 TYR A C 1
ATOM 1562 O O . TYR A 1 204 ? -12.880 8.215 7.082 1.00 93.75 204 TYR A O 1
ATOM 1570 N N . TYR A 1 205 ? -13.563 10.352 6.958 1.00 92.94 205 TYR A N 1
ATOM 1571 C CA . TYR A 1 205 ? -14.016 10.416 8.353 1.00 92.94 205 TYR A CA 1
ATOM 1572 C C . TYR A 1 205 ? -15.129 9.402 8.608 1.00 92.94 205 TYR A C 1
ATOM 1574 O O . TYR A 1 205 ? -15.052 8.594 9.533 1.00 92.94 205 TYR A O 1
ATOM 1582 N N . ALA A 1 206 ? -16.129 9.374 7.728 1.00 84.44 206 ALA A N 1
ATOM 1583 C CA . ALA A 1 206 ? -17.237 8.440 7.830 1.00 84.44 206 ALA A CA 1
ATOM 1584 C C . ALA A 1 206 ? -16.790 6.966 7.729 1.00 84.44 206 ALA A C 1
ATOM 1586 O O . ALA A 1 206 ? -17.294 6.125 8.476 1.00 84.44 206 ALA A O 1
ATOM 1587 N N . ILE A 1 207 ? -15.812 6.667 6.865 1.00 90.44 207 ILE A N 1
ATOM 1588 C CA . ILE A 1 207 ? -15.203 5.336 6.711 1.00 90.44 207 ILE A CA 1
ATOM 1589 C C . ILE A 1 207 ? -14.463 4.916 7.986 1.00 90.44 207 ILE A C 1
ATOM 1591 O O . ILE A 1 207 ? -14.764 3.853 8.533 1.00 90.44 207 ILE A O 1
ATOM 1595 N N . GLY A 1 208 ? -13.556 5.752 8.502 1.00 91.88 208 GLY A N 1
ATOM 1596 C CA . GLY A 1 208 ? -12.806 5.467 9.729 1.00 91.88 208 GLY A CA 1
ATOM 1597 C C . GLY A 1 208 ? -13.740 5.196 10.905 1.00 91.88 208 GLY A C 1
ATOM 1598 O O . GLY A 1 208 ? -13.638 4.160 11.567 1.00 91.88 208 GLY A O 1
ATOM 1599 N N . ARG A 1 209 ? -14.750 6.058 11.080 1.00 89.19 209 ARG A N 1
ATOM 1600 C CA . ARG A 1 209 ? -15.792 5.901 12.101 1.00 89.19 209 ARG A CA 1
ATOM 1601 C C . ARG A 1 209 ? -16.647 4.633 11.914 1.00 89.19 209 ARG A C 1
ATOM 1603 O O . ARG A 1 209 ? -17.155 4.100 12.902 1.00 89.19 209 ARG A O 1
ATOM 1610 N N . MET A 1 210 ? -16.860 4.164 10.680 1.00 88.19 210 MET A N 1
ATOM 1611 C CA . MET A 1 210 ? -17.620 2.938 10.395 1.00 88.19 210 MET A CA 1
ATOM 1612 C C . MET A 1 210 ? -16.804 1.691 10.739 1.00 88.19 210 MET A C 1
ATOM 1614 O O . MET A 1 210 ? -17.288 0.847 11.494 1.00 88.19 210 MET A O 1
ATOM 1618 N N . ILE A 1 211 ? -15.551 1.607 10.282 1.00 91.56 211 ILE A N 1
ATOM 1619 C CA . ILE A 1 211 ? -14.611 0.521 10.620 1.00 91.56 211 ILE A CA 1
ATOM 1620 C C . ILE A 1 211 ? -14.522 0.378 12.143 1.00 91.56 211 ILE A C 1
ATOM 1622 O O . ILE A 1 211 ? -14.658 -0.707 12.711 1.00 91.56 211 ILE A O 1
ATOM 1626 N N . ARG A 1 212 ? -14.409 1.521 12.821 1.00 92.19 212 ARG A N 1
ATOM 1627 C CA . ARG A 1 212 ? -14.378 1.647 14.274 1.00 92.19 212 ARG A CA 1
ATOM 1628 C C . ARG A 1 212 ? -15.609 1.059 14.982 1.00 92.19 212 ARG A C 1
ATOM 1630 O O . ARG A 1 212 ? -15.480 0.556 16.105 1.00 92.19 212 ARG A O 1
ATOM 1637 N N . SER A 1 213 ? -16.779 1.074 14.336 1.00 90.44 213 SER A N 1
ATOM 1638 C CA . SER A 1 213 ? -18.046 0.553 14.880 1.00 90.44 213 SER A CA 1
ATOM 1639 C C . SER A 1 213 ? -18.108 -0.970 14.977 1.00 90.44 213 SER A C 1
ATOM 1641 O O . SER A 1 213 ? -18.864 -1.488 15.800 1.00 90.44 213 SER A O 1
ATOM 1643 N N . LEU A 1 214 ? -17.245 -1.676 14.237 1.00 89.75 214 LEU A N 1
ATOM 1644 C CA . LEU A 1 214 ? -17.089 -3.130 14.319 1.00 89.75 214 LEU A CA 1
ATOM 1645 C C . LEU A 1 214 ? -16.516 -3.584 15.673 1.00 89.75 214 LEU A C 1
ATOM 1647 O O . LEU A 1 214 ? -16.603 -4.759 16.006 1.00 89.75 214 LEU A O 1
ATOM 1651 N N . LYS A 1 215 ? -15.943 -2.659 16.466 1.00 92.81 215 LYS A N 1
ATOM 1652 C CA . LYS A 1 215 ? -15.361 -2.907 17.806 1.00 92.81 215 LYS A CA 1
ATOM 1653 C C . LYS A 1 215 ? -14.256 -3.969 17.841 1.00 92.81 215 LYS A C 1
ATOM 1655 O O . LYS A 1 215 ? -13.887 -4.428 18.917 1.00 92.81 215 LYS A O 1
ATOM 1660 N N . LEU A 1 216 ? -13.681 -4.292 16.688 1.00 91.88 216 LEU A N 1
ATOM 1661 C CA . LEU A 1 216 ? -12.485 -5.112 16.601 1.00 91.88 216 LEU A CA 1
ATOM 1662 C C . LEU A 1 216 ? -11.238 -4.268 16.907 1.00 91.88 216 LEU A C 1
ATOM 1664 O O . LEU A 1 216 ? -11.235 -3.055 16.651 1.00 91.88 216 LEU A O 1
ATOM 1668 N N . PRO A 1 217 ? -10.165 -4.887 17.418 1.00 93.69 217 PRO A N 1
ATOM 1669 C CA . PRO A 1 217 ? -8.815 -4.389 17.211 1.00 93.69 217 PRO A CA 1
ATOM 1670 C C . PRO A 1 217 ? -8.593 -4.211 15.699 1.00 93.69 217 PRO A C 1
ATOM 1672 O O . PRO A 1 217 ? -8.783 -5.159 14.937 1.00 93.69 217 PRO A O 1
ATOM 1675 N N . THR A 1 218 ? -8.220 -3.009 15.252 1.00 92.44 218 THR A N 1
ATOM 1676 C CA . THR A 1 218 ? -7.960 -2.701 13.837 1.00 92.44 218 THR A CA 1
ATOM 1677 C C . THR A 1 218 ? -6.522 -2.245 13.588 1.00 92.44 218 THR A C 1
ATOM 1679 O O . THR A 1 218 ? -6.040 -1.331 14.253 1.00 92.44 218 THR A O 1
ATOM 1682 N N . LEU A 1 219 ? -5.876 -2.831 12.579 1.00 90.12 219 LEU A N 1
ATOM 1683 C CA . LEU A 1 219 ? -4.634 -2.357 11.971 1.00 90.12 219 LEU A CA 1
ATOM 1684 C C . LEU A 1 219 ? -4.952 -1.704 10.624 1.00 90.12 219 LEU A C 1
ATOM 1686 O O . LEU A 1 219 ? -5.541 -2.348 9.762 1.00 90.12 219 LEU A O 1
ATOM 1690 N N . PHE A 1 220 ? -4.518 -0.464 10.419 1.00 92.81 220 PHE A N 1
ATOM 1691 C CA . PHE A 1 220 ? -4.523 0.179 9.105 1.00 92.81 220 PHE A CA 1
ATOM 1692 C C . PHE A 1 220 ? -3.162 -0.046 8.436 1.00 92.81 220 PHE A C 1
ATOM 1694 O O . PHE A 1 220 ? -2.149 0.471 8.905 1.00 92.81 220 PHE A O 1
ATOM 1701 N N . ALA A 1 221 ? -3.135 -0.833 7.361 1.00 89.06 221 ALA A N 1
ATOM 1702 C CA . ALA A 1 221 ? -1.976 -0.983 6.487 1.00 89.06 221 ALA A CA 1
ATOM 1703 C C . ALA A 1 221 ? -2.117 0.010 5.324 1.00 89.06 221 ALA A C 1
ATOM 1705 O O . ALA A 1 221 ? -3.163 0.058 4.682 1.00 89.06 221 ALA A O 1
ATOM 1706 N N . GLN A 1 222 ? -1.107 0.844 5.084 1.00 91.81 222 GLN A N 1
ATOM 1707 C CA . GLN A 1 222 ? -1.166 1.892 4.061 1.00 91.81 222 GLN A CA 1
ATOM 1708 C C . GLN A 1 222 ? -0.943 1.313 2.657 1.00 91.81 222 GLN A C 1
ATOM 1710 O O . GLN A 1 222 ? 0.088 0.699 2.410 1.00 91.81 222 GLN A O 1
ATOM 1715 N N . GLU A 1 223 ? -1.868 1.598 1.739 1.00 91.12 223 GLU A N 1
ATOM 1716 C CA . GLU A 1 223 ? -1.834 1.150 0.339 1.00 91.12 223 GLU A CA 1
ATOM 1717 C C . GLU A 1 223 ? -1.717 2.362 -0.613 1.00 91.12 223 GLU A C 1
ATOM 1719 O O . GLU A 1 223 ? -0.915 3.275 -0.375 1.00 91.12 223 GLU A O 1
ATOM 1724 N N . GLY A 1 224 ? -2.524 2.398 -1.682 1.00 88.00 224 GLY A N 1
ATOM 1725 C CA . GLY A 1 224 ? -2.601 3.455 -2.691 1.00 88.00 224 GLY A CA 1
ATOM 1726 C C . GLY A 1 224 ? -3.117 4.815 -2.200 1.00 88.00 224 GLY A C 1
ATOM 1727 O O . GLY A 1 224 ? -3.299 5.074 -1.009 1.00 88.00 224 GLY A O 1
ATOM 1728 N N . GLY A 1 225 ? -3.305 5.737 -3.142 1.00 92.44 225 GLY A N 1
ATOM 1729 C CA . GLY A 1 225 ? -3.626 7.144 -2.889 1.00 92.44 225 GLY A CA 1
ATOM 1730 C C . GLY A 1 225 ? -2.521 8.048 -3.398 1.00 92.44 225 GLY A C 1
ATOM 1731 O O . GLY A 1 225 ? -1.477 8.197 -2.762 1.00 92.44 225 GLY A O 1
ATOM 1732 N N . TYR A 1 226 ? -2.752 8.619 -4.570 1.00 95.06 226 TYR A N 1
ATOM 1733 C CA . TYR A 1 226 ? -1.747 9.193 -5.457 1.00 95.06 226 TYR A CA 1
ATOM 1734 C C . TYR A 1 226 ? -1.975 10.689 -5.703 1.00 95.06 226 TYR A C 1
ATOM 1736 O O . TYR A 1 226 ? -1.042 11.402 -6.083 1.00 95.06 226 TYR A O 1
ATOM 1744 N N . PHE A 1 227 ? -3.166 11.215 -5.391 1.00 96.25 227 PHE A N 1
ATOM 1745 C CA . PHE A 1 227 ? -3.405 12.658 -5.311 1.00 96.25 227 PHE A CA 1
ATOM 1746 C C . PHE A 1 227 ? -2.776 13.290 -4.055 1.00 96.25 227 PHE A C 1
ATOM 1748 O O . PHE A 1 227 ? -3.443 13.653 -3.082 1.00 96.25 227 PHE A O 1
ATOM 1755 N N . VAL A 1 228 ? -1.452 13.463 -4.105 1.00 96.00 228 VAL A N 1
ATOM 1756 C CA . VAL A 1 228 ? -0.619 14.068 -3.051 1.00 96.00 228 VAL A CA 1
ATOM 1757 C C . VAL A 1 228 ? -1.221 15.336 -2.405 1.00 96.00 228 VAL A C 1
ATOM 1759 O O . VAL A 1 228 ? -1.133 15.428 -1.181 1.00 96.00 228 VAL A O 1
ATOM 1762 N N . PRO A 1 229 ? -1.848 16.296 -3.128 1.00 97.19 229 PRO A N 1
ATOM 1763 C CA . PRO A 1 229 ? -2.362 17.523 -2.508 1.00 97.19 229 PRO A CA 1
ATOM 1764 C C . PRO A 1 229 ? -3.466 17.319 -1.457 1.00 97.19 229 PRO A C 1
ATOM 1766 O O . PRO A 1 229 ? -3.537 18.111 -0.522 1.00 97.19 229 PRO A O 1
ATOM 1769 N N . ALA A 1 230 ? -4.303 16.279 -1.581 1.00 95.81 230 ALA A N 1
ATOM 1770 C CA . ALA A 1 230 ? -5.357 15.974 -0.601 1.00 95.81 230 ALA A CA 1
ATOM 1771 C C . ALA A 1 230 ? -4.968 14.860 0.386 1.00 95.81 230 ALA A C 1
ATOM 1773 O O . ALA A 1 230 ? -5.604 14.712 1.427 1.00 95.81 230 ALA A O 1
ATOM 1774 N N . LEU A 1 231 ? -3.914 14.089 0.092 1.00 96.00 231 LEU A N 1
ATOM 1775 C CA . LEU A 1 231 ? -3.559 12.871 0.827 1.00 96.00 231 LEU A CA 1
ATOM 1776 C C . LEU A 1 231 ? -3.381 13.096 2.340 1.00 96.00 231 LEU A C 1
ATOM 1778 O O . LEU A 1 231 ? -3.861 12.291 3.134 1.00 96.00 231 LEU A O 1
ATOM 1782 N N . ARG A 1 232 ? -2.768 14.218 2.747 1.00 97.88 232 ARG A N 1
ATOM 1783 C CA . ARG A 1 232 ? -2.624 14.610 4.163 1.00 97.88 232 ARG A CA 1
ATOM 1784 C C . ARG A 1 232 ? -3.977 14.741 4.869 1.00 97.88 232 ARG A C 1
ATOM 1786 O O . ARG A 1 232 ? -4.143 14.231 5.972 1.00 97.88 232 ARG A O 1
ATOM 1793 N N . GLU A 1 233 ? -4.932 15.414 4.233 1.00 97.75 233 GLU A N 1
ATOM 1794 C CA . GLU A 1 233 ? -6.267 15.641 4.791 1.00 97.75 233 GLU A CA 1
ATOM 1795 C C . GLU A 1 233 ? -7.104 14.356 4.775 1.00 97.75 233 GLU A C 1
ATOM 1797 O O . GLU A 1 233 ? -7.770 14.057 5.761 1.00 97.75 233 GLU A O 1
ATOM 1802 N N . ASN A 1 234 ? -7.010 13.545 3.718 1.00 97.56 234 ASN A N 1
ATOM 1803 C CA . ASN A 1 234 ? -7.706 12.258 3.625 1.00 97.56 234 ASN A CA 1
ATOM 1804 C C . ASN A 1 234 ? -7.261 11.289 4.743 1.00 97.56 234 ASN A C 1
ATOM 1806 O O . ASN A 1 234 ? -8.102 10.699 5.425 1.00 97.56 234 ASN A O 1
ATOM 1810 N N . VAL A 1 235 ? -5.947 11.194 4.992 1.00 96.62 235 VAL A N 1
ATOM 1811 C CA . VAL A 1 235 ? -5.370 10.435 6.117 1.00 96.62 235 VAL A CA 1
ATOM 1812 C C . VAL A 1 235 ? -5.849 10.996 7.454 1.00 96.62 235 VAL A C 1
ATOM 1814 O O . VAL A 1 235 ? -6.319 10.240 8.305 1.00 96.62 235 VAL A O 1
ATOM 1817 N N . ARG A 1 236 ? -5.785 12.322 7.636 1.00 97.69 236 ARG A N 1
ATOM 1818 C CA . ARG A 1 236 ? -6.226 12.978 8.872 1.00 97.69 236 ARG A CA 1
ATOM 1819 C C . ARG A 1 236 ? -7.697 12.680 9.170 1.00 97.69 236 ARG A C 1
ATOM 1821 O O . ARG A 1 236 ? -8.032 12.335 10.299 1.00 97.69 236 ARG A O 1
ATOM 1828 N N . GLN A 1 237 ? -8.566 12.776 8.165 1.00 96.44 237 GLN A N 1
ATOM 1829 C CA . GLN A 1 237 ? -9.998 12.504 8.289 1.00 96.44 237 GLN A CA 1
ATOM 1830 C C . GLN A 1 237 ? -10.264 11.034 8.636 1.00 96.44 237 GLN A C 1
ATOM 1832 O O . GLN A 1 237 ? -11.008 10.784 9.580 1.00 96.44 237 GLN A O 1
ATOM 1837 N N . MET A 1 238 ? -9.606 10.072 7.973 1.00 95.19 238 MET A N 1
ATOM 1838 C CA . MET A 1 238 ? -9.698 8.641 8.320 1.00 95.19 238 MET A CA 1
ATOM 1839 C C . MET A 1 238 ? -9.375 8.382 9.795 1.00 95.19 238 MET A C 1
ATOM 1841 O O . MET A 1 238 ? -10.140 7.722 10.495 1.00 95.19 238 MET A O 1
ATOM 1845 N N . VAL A 1 239 ? -8.254 8.920 10.278 1.00 95.69 239 VAL A N 1
ATOM 1846 C CA . VAL A 1 239 ? -7.765 8.667 11.640 1.00 95.69 239 VAL A CA 1
ATOM 1847 C C . VAL A 1 239 ? -8.622 9.375 12.684 1.00 95.69 239 VAL A C 1
ATOM 1849 O O . VAL A 1 239 ? -9.055 8.737 13.636 1.00 95.69 239 VAL A O 1
ATOM 1852 N N . VAL A 1 240 ? -8.939 10.660 12.493 1.00 95.19 240 VAL A N 1
ATOM 1853 C CA . VAL A 1 240 ? -9.861 11.394 13.382 1.00 95.19 240 VAL A CA 1
ATOM 1854 C C . VAL A 1 240 ? -11.244 10.733 13.382 1.00 95.19 240 VAL A C 1
ATOM 1856 O O . VAL A 1 240 ? -11.928 10.709 14.407 1.00 95.19 240 VAL A O 1
ATOM 1859 N N . GLY A 1 241 ? -11.635 10.128 12.260 1.00 92.88 241 GLY A N 1
ATOM 1860 C CA . GLY A 1 241 ? -12.817 9.292 12.161 1.00 92.88 241 GLY A CA 1
ATOM 1861 C C . GLY A 1 241 ? -12.716 7.993 12.958 1.00 92.88 241 GLY A C 1
ATOM 1862 O O . GLY A 1 241 ? -13.663 7.597 13.622 1.00 92.88 241 GLY A O 1
ATOM 1863 N N . PHE A 1 242 ? -11.576 7.316 12.942 1.00 93.75 242 PHE A N 1
ATOM 1864 C CA . PHE A 1 242 ? -11.400 6.101 13.731 1.00 93.75 242 PHE A CA 1
ATOM 1865 C C . PHE A 1 242 ? -11.195 6.360 15.236 1.00 93.75 242 PHE A C 1
ATOM 1867 O O . PHE A 1 242 ? -11.429 5.459 16.028 1.00 93.75 242 PHE A O 1
ATOM 1874 N N . GLU A 1 243 ? -10.750 7.547 15.645 1.00 90.75 243 GLU A N 1
ATOM 1875 C CA . GLU A 1 243 ? -10.378 7.845 17.042 1.00 90.75 243 GLU A CA 1
ATOM 1876 C C . GLU A 1 243 ? -11.444 8.588 17.855 1.00 90.75 243 GLU A C 1
ATOM 1878 O O . GLU A 1 243 ? -11.340 8.660 19.081 1.00 90.75 243 GLU A O 1
ATOM 1883 N N . SER A 1 244 ? -12.448 9.162 17.189 1.00 85.56 244 SER A N 1
ATOM 1884 C CA . SER A 1 244 ? -13.617 9.745 17.858 1.00 85.56 244 SER A CA 1
ATOM 1885 C C . SER A 1 244 ? -14.720 8.709 18.017 1.00 85.56 244 SER A C 1
ATOM 1887 O O . SER A 1 244 ? -15.484 8.796 19.002 1.00 85.56 244 SER A O 1
#

Secondary structure (DSSP, 8-state):
-EEEE-TTTTS---SEEEETTEEEE-S--HHHHHHHHHHHHHTT-EEEEPPPPTTTTHHHHHHHHTTS-HHHHHHHHHHHHHHHTSTT--SSB-------TT-------HHHHHHHH--SSSS-B-TTHHHHHHHHHHHHHHHHHHHTT---------SHHHHHHHHHHHHHHHTT-SSEEEEE--TTBTT-SS----B-HHHHHHHHHHHHHT-S-EEEEE-----HHHHHHHHHHHHHHHH-

Sequence (244 aa):
MRAIISPYFEAQGPLQMLYRGYFVSHYDVAKRGQQIHLGLIDAGCSTEVASLPEGGESSLHESILSIHDAQYIDYLQSAWANWSNMPNSSAEIFPNISPNRHINQFNQHPVALAGWYIGDAAALIGEHTWRNALGSASAVIEAAARLKSGELAVYAFEIAYLESLNTAGNKVLEFGAEALIVATGFDTFNSDPLGCFELESCSYYAIGRMIRSLKLPTLFAQEGGYFVPALRENVRQMVVGFES